Protein AF-A0A7J5YJ28-F1 (afdb_monomer_lite)

InterPro domains:
  IPR019142 Dymeclin [PTHR12895] (57-214)

Secondary structure (DSSP, 8-state):
-------GGGGGG-HHHHHHTSSS---TT-THHHHHHTSPP--TT-----SS-TTS---TT----HHHHHHHHHHHHHHHHHHHHHHHHH-HHHHHHHHHHHHHHTHHHHHHTT-HHHHHHHHHHHHHHHHHHHHHHHHS-HHHHHHHHH-----TT----S----HHHHHHHHHHHHHHHS---TTTHHHHHHHHHHHHHHHTHHHH----S---

Organism: Dissostichus mawsoni (NCBI:txid36200)

Radius of gyration: 18.05 Å; chains: 1; bounding box: 38×47×60 Å

Foldseek 3Di:
DDAPQDQLQCLLVDVLLCVLLDQAADDLPDCSLVVQLPHDDPDQPPPLPDPPDPPDDDDDDPDRPVVSVVSNLVSVQVSLVSSLVRCLRHVSLLSLLVNLVVLLVCVVVCVVVVPLSSLSSNLSSLLNNLSSLLNDLQPDDPVSVQVSNVHDHDDPPDPPPDDPDSSVVSSLVSLVCLLPPPDDDSSNVSSVVSSVVSVVSVVCSVVNDPPDPPDD

pLDDT: mean 77.19, std 21.12, range [27.61, 97.31]

Sequence (216 aa):
MGANTSQVSDLSDNPSLRTLVGTESISENDPFWNQLISFTFISPTSRYISPIFPNLTLPFVSLSNSGDSKLLEEAVIPLAKILIENNPRSGNFGALVRIFLGRTKELKVSTECQDQLFIWQAHNALFMIRCLLKVFIREMSEEELHLQFSYQERAPGSCAETGSEDLLEELLSNLIHLIVEVPLLDITYSILFEAVTTLLVFFSYQLFNKESSEMD

Structure (mmCIF, N/CA/C/O backbone):
data_AF-A0A7J5YJ28-F1
#
_entry.id   AF-A0A7J5YJ28-F1
#
loop_
_atom_site.group_PDB
_atom_site.id
_atom_site.type_symbol
_atom_site.label_atom_id
_atom_site.label_alt_id
_atom_site.label_comp_id
_atom_site.label_asym_id
_atom_site.label_entity_id
_atom_site.label_seq_id
_atom_site.pdbx_PDB_ins_code
_atom_site.Cartn_x
_atom_site.Cartn_y
_atom_site.Cartn_z
_atom_site.occupancy
_atom_site.B_iso_or_equiv
_atom_site.auth_seq_id
_atom_site.auth_comp_id
_atom_site.auth_asym_id
_atom_site.auth_atom_id
_atom_site.pdbx_PDB_model_num
ATOM 1 N N . MET A 1 1 ? -12.075 -8.573 -22.010 1.00 28.27 1 MET A N 1
ATOM 2 C CA . MET A 1 1 ? -12.882 -8.752 -20.785 1.00 28.27 1 MET A CA 1
ATOM 3 C C . MET A 1 1 ? -12.705 -7.476 -19.982 1.00 28.27 1 MET A C 1
ATOM 5 O O . MET A 1 1 ? -11.656 -7.297 -19.383 1.00 28.27 1 MET A O 1
ATOM 9 N N . GLY A 1 2 ? -13.614 -6.516 -20.171 1.00 27.61 2 GLY A N 1
ATOM 10 C CA . GLY A 1 2 ? -13.471 -5.143 -19.683 1.00 27.61 2 GLY A CA 1
ATOM 11 C C . GLY A 1 2 ? -13.761 -5.061 -18.191 1.00 27.61 2 GLY A C 1
ATOM 12 O O . GLY A 1 2 ? -14.827 -5.486 -17.756 1.00 27.61 2 GLY A O 1
ATOM 13 N N . ALA A 1 3 ? -12.794 -4.558 -17.428 1.00 33.91 3 ALA A N 1
ATOM 14 C CA . ALA A 1 3 ? -12.950 -4.279 -16.013 1.00 33.91 3 ALA A CA 1
ATOM 15 C C . ALA A 1 3 ? -14.009 -3.186 -15.820 1.00 33.91 3 ALA A C 1
ATOM 17 O O . ALA A 1 3 ? -13.971 -2.149 -16.482 1.00 33.91 3 ALA A O 1
ATOM 18 N N . ASN A 1 4 ? -14.958 -3.450 -14.924 1.00 38.62 4 ASN A N 1
ATOM 19 C CA . ASN A 1 4 ? -15.973 -2.505 -14.485 1.00 38.62 4 ASN A CA 1
ATOM 20 C C . ASN A 1 4 ? -15.282 -1.275 -13.879 1.00 38.62 4 ASN A C 1
ATOM 22 O O . ASN A 1 4 ? -14.776 -1.332 -12.758 1.00 38.62 4 ASN A O 1
ATOM 26 N N . THR A 1 5 ? -15.249 -0.168 -14.617 1.00 41.03 5 THR A N 1
ATOM 27 C CA . THR A 1 5 ? -14.888 1.151 -14.095 1.00 41.03 5 THR A CA 1
ATOM 28 C C . THR A 1 5 ? -15.944 1.541 -13.064 1.00 41.03 5 THR A C 1
ATOM 30 O O . THR A 1 5 ? -17.026 1.999 -13.42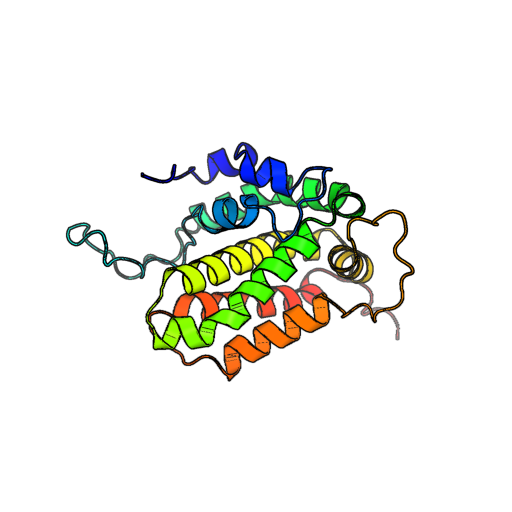0 1.00 41.03 5 THR A O 1
ATOM 33 N N . SER A 1 6 ? -15.664 1.301 -11.782 1.00 50.16 6 SER A N 1
ATOM 34 C CA . SER A 1 6 ? -16.519 1.803 -10.703 1.00 50.16 6 SER A CA 1
ATOM 35 C C . SER A 1 6 ? -16.333 3.317 -10.655 1.00 50.16 6 SER A C 1
ATOM 37 O O . SER A 1 6 ? -15.197 3.798 -10.621 1.00 50.16 6 SER A O 1
ATOM 39 N N . GLN A 1 7 ? -17.425 4.080 -10.713 1.00 57.72 7 GLN A N 1
ATOM 40 C CA . GLN A 1 7 ? -17.345 5.510 -10.436 1.00 57.72 7 GLN A CA 1
ATOM 41 C C . GLN A 1 7 ? -16.863 5.694 -8.994 1.00 57.72 7 GLN A C 1
ATOM 43 O O . GLN A 1 7 ? -17.080 4.833 -8.143 1.00 57.72 7 GLN A O 1
ATOM 48 N N . VAL A 1 8 ? -16.199 6.813 -8.706 1.00 62.47 8 VAL A N 1
ATOM 49 C CA . VAL A 1 8 ? -15.679 7.108 -7.359 1.00 62.47 8 VAL A CA 1
ATOM 50 C C . VAL A 1 8 ? -16.803 7.093 -6.302 1.00 62.47 8 VAL A C 1
ATOM 52 O O . VAL A 1 8 ? -16.558 6.790 -5.142 1.00 62.47 8 VAL A O 1
ATOM 55 N N . SER A 1 9 ? -18.052 7.333 -6.708 1.00 61.34 9 SER A N 1
ATOM 56 C CA . SER A 1 9 ? -19.245 7.208 -5.862 1.00 61.34 9 SER A CA 1
ATOM 57 C C . SER A 1 9 ? -19.544 5.786 -5.376 1.00 61.34 9 SER A C 1
ATOM 59 O O . SER A 1 9 ? -20.153 5.639 -4.324 1.00 61.34 9 SER A O 1
ATOM 61 N N . ASP A 1 10 ? -19.102 4.752 -6.098 1.00 67.62 10 ASP A N 1
ATOM 62 C CA . ASP A 1 10 ? -19.483 3.349 -5.855 1.00 67.62 10 ASP A CA 1
ATOM 63 C C . ASP A 1 10 ? -18.361 2.560 -5.147 1.00 67.62 10 ASP A C 1
ATOM 65 O O . ASP A 1 10 ? -18.425 1.342 -4.973 1.00 67.62 10 ASP A O 1
ATOM 69 N N . LEU A 1 11 ? -17.299 3.262 -4.738 1.00 72.00 11 LEU A N 1
ATOM 70 C CA . LEU A 1 11 ? -16.111 2.723 -4.070 1.00 72.00 11 LEU A CA 1
ATOM 71 C C . LEU A 1 11 ? -16.448 1.940 -2.798 1.00 72.00 11 LEU A C 1
ATOM 73 O O . LEU A 1 11 ? -15.893 0.866 -2.567 1.00 72.00 11 LEU A O 1
ATOM 77 N N . SER A 1 12 ? -17.365 2.466 -1.985 1.00 70.56 12 SER A N 1
ATOM 78 C CA . SER A 1 12 ? -17.779 1.843 -0.725 1.00 70.56 12 SER A CA 1
ATOM 79 C C . SER A 1 12 ? -18.485 0.503 -0.922 1.00 70.56 12 SER A C 1
ATOM 81 O O . SER A 1 12 ? -18.431 -0.341 -0.030 1.00 70.56 12 SER A O 1
ATOM 83 N N . ASP A 1 13 ? -19.105 0.293 -2.084 1.00 77.19 13 ASP A N 1
ATOM 84 C CA . ASP A 1 13 ? -19.870 -0.913 -2.407 1.00 77.19 13 ASP A CA 1
ATOM 85 C C . ASP A 1 13 ? -19.042 -1.941 -3.189 1.00 77.19 13 ASP A C 1
ATOM 87 O O . ASP A 1 13 ? -19.522 -3.034 -3.498 1.00 77.19 13 ASP A O 1
ATOM 91 N N . ASN A 1 14 ? -17.776 -1.627 -3.489 1.00 82.25 14 ASN A N 1
ATOM 92 C CA . ASN A 1 14 ? -16.892 -2.513 -4.230 1.00 82.25 14 ASN A CA 1
ATOM 93 C C . ASN A 1 14 ? -16.599 -3.800 -3.425 1.00 82.25 14 ASN A C 1
ATOM 95 O O . ASN A 1 14 ? -15.990 -3.722 -2.352 1.00 82.25 14 ASN A O 1
ATOM 99 N N . PRO A 1 15 ? -16.955 -4.995 -3.940 1.00 86.50 15 PRO A N 1
ATOM 100 C CA . PRO A 1 15 ? -16.783 -6.245 -3.203 1.00 86.50 15 PRO A CA 1
ATOM 101 C C . PRO A 1 15 ? -15.333 -6.520 -2.804 1.00 86.50 15 PRO A C 1
ATOM 103 O O . PRO A 1 15 ? -15.087 -6.943 -1.680 1.00 86.50 15 PRO A O 1
ATOM 106 N N . SER A 1 16 ? -14.371 -6.224 -3.681 1.00 87.88 16 SER A N 1
ATOM 107 C CA . SER A 1 16 ? -12.951 -6.464 -3.415 1.00 87.88 16 SER A CA 1
ATOM 108 C C . SER A 1 16 ? -12.436 -5.586 -2.275 1.00 87.88 16 SER A C 1
ATOM 110 O O . SER A 1 16 ? -11.687 -6.055 -1.422 1.00 87.88 16 SER A O 1
ATOM 112 N N . LEU A 1 17 ? -12.879 -4.328 -2.208 1.00 89.50 17 LEU A N 1
ATOM 113 C CA . LEU A 1 17 ? -12.545 -3.443 -1.092 1.00 89.50 17 LEU A CA 1
ATOM 114 C C . LEU A 1 17 ? -13.239 -3.867 0.198 1.00 89.50 17 LEU A C 1
ATOM 116 O O . LEU A 1 17 ? -12.622 -3.817 1.257 1.00 89.50 17 LEU A O 1
ATOM 120 N N . ARG A 1 18 ? -14.484 -4.347 0.123 1.00 91.38 18 ARG A N 1
ATOM 121 C CA . ARG A 1 18 ? -15.195 -4.901 1.286 1.00 91.38 18 ARG A CA 1
ATOM 122 C C . ARG A 1 18 ? -14.510 -6.149 1.835 1.00 91.38 18 ARG A C 1
ATOM 124 O O . ARG A 1 18 ? -14.445 -6.303 3.049 1.00 91.38 18 ARG A O 1
ATOM 131 N N . THR A 1 19 ? -13.958 -6.991 0.964 1.00 93.81 19 THR A N 1
ATOM 132 C CA . THR A 1 19 ? -13.110 -8.119 1.358 1.00 93.81 19 THR A CA 1
ATOM 133 C C . THR A 1 19 ? -11.820 -7.635 2.017 1.00 93.81 19 THR A C 1
ATOM 135 O O . THR A 1 19 ? -11.505 -8.099 3.108 1.00 93.81 19 THR A O 1
ATOM 138 N N . LEU A 1 20 ? -11.118 -6.660 1.421 1.00 94.44 20 LEU A N 1
ATOM 139 C CA . LEU A 1 20 ? -9.876 -6.107 1.978 1.00 94.44 20 LEU A CA 1
ATOM 140 C C . LEU A 1 20 ? -10.062 -5.585 3.411 1.00 94.44 20 LEU A C 1
ATOM 142 O O . LEU A 1 20 ? -9.254 -5.888 4.285 1.00 94.44 20 LEU A O 1
ATOM 146 N N . VAL A 1 21 ? -11.132 -4.825 3.659 1.00 95.75 21 VAL A N 1
ATOM 147 C CA . VAL A 1 21 ? -11.414 -4.221 4.975 1.00 95.75 21 VAL A CA 1
ATOM 148 C C . VAL A 1 21 ? -12.154 -5.163 5.933 1.00 95.75 21 VAL A C 1
ATOM 150 O O . VAL A 1 21 ? -12.535 -4.757 7.028 1.00 95.75 21 VAL A O 1
ATOM 153 N N . GLY A 1 22 ? -12.391 -6.412 5.529 1.00 94.94 22 GLY A N 1
ATOM 154 C CA . GLY A 1 22 ? -13.110 -7.414 6.310 1.00 94.94 22 GLY A CA 1
ATOM 155 C C . GLY A 1 22 ? -12.327 -7.966 7.508 1.00 94.94 22 GLY A C 1
ATOM 156 O O . GLY A 1 22 ? -11.154 -7.664 7.726 1.00 94.94 22 GLY A O 1
ATOM 157 N N . THR A 1 23 ? -13.000 -8.813 8.290 1.00 94.62 23 THR A N 1
ATOM 158 C CA . THR A 1 23 ? -12.444 -9.466 9.491 1.00 94.62 23 THR A CA 1
ATOM 159 C C . THR A 1 23 ? -11.647 -10.732 9.204 1.00 94.62 23 THR A C 1
ATOM 161 O O . THR A 1 23 ? -10.973 -11.235 10.101 1.00 94.62 23 THR A O 1
ATOM 164 N N . GLU A 1 24 ? -11.768 -11.271 7.993 1.00 94.25 24 GLU A N 1
ATOM 165 C CA . GLU A 1 24 ? -11.068 -12.479 7.567 1.00 94.25 24 GLU A CA 1
ATOM 166 C C . GLU A 1 24 ? -9.692 -12.107 7.012 1.00 94.25 24 GLU A C 1
ATOM 168 O O . GLU A 1 24 ? -9.563 -11.134 6.259 1.00 94.25 24 GLU A O 1
ATOM 173 N N . SER A 1 25 ? -8.674 -12.872 7.401 1.00 93.94 25 SER A N 1
ATOM 174 C CA . SER A 1 25 ? -7.322 -12.734 6.873 1.00 93.94 25 SER A CA 1
ATOM 175 C C . SER A 1 25 ? -7.265 -13.203 5.423 1.00 93.94 25 SER A C 1
ATOM 177 O O . SER A 1 25 ? -7.878 -14.199 5.034 1.00 93.94 25 SER A O 1
ATOM 179 N N . ILE A 1 26 ? -6.506 -12.477 4.609 1.00 94.88 26 ILE A N 1
ATOM 180 C CA . ILE A 1 26 ? -6.280 -12.814 3.207 1.00 94.88 26 ILE A CA 1
ATOM 181 C C . ILE A 1 26 ? -4.838 -13.284 3.065 1.00 94.88 26 ILE A C 1
ATOM 183 O O . ILE A 1 26 ? -3.896 -12.530 3.311 1.00 94.88 26 ILE A O 1
ATOM 187 N N . SER A 1 27 ? -4.657 -14.536 2.643 1.00 92.56 27 SER A N 1
ATOM 188 C CA . SER A 1 27 ? -3.323 -15.093 2.405 1.00 92.56 27 SER A CA 1
ATOM 189 C C . SER A 1 27 ? -2.591 -14.309 1.314 1.00 92.56 27 SER A C 1
ATOM 191 O O . SER A 1 27 ? -3.177 -13.956 0.296 1.00 92.56 27 SER A O 1
ATOM 193 N N . GLU A 1 28 ? -1.286 -14.096 1.469 1.00 89.38 28 GLU A N 1
ATOM 194 C CA . GLU A 1 28 ? -0.436 -13.450 0.452 1.00 89.38 28 GLU A CA 1
ATOM 195 C C . GLU A 1 28 ? -0.420 -14.218 -0.884 1.00 89.38 28 GLU A C 1
ATOM 197 O O . GLU A 1 28 ? -0.204 -13.637 -1.944 1.00 89.38 28 GLU A O 1
ATOM 202 N N . ASN A 1 29 ? -0.712 -15.522 -0.856 1.00 90.31 29 ASN A N 1
ATOM 203 C CA . ASN A 1 29 ? -0.799 -16.357 -2.057 1.00 90.31 29 ASN A CA 1
ATOM 204 C C . ASN A 1 29 ? -2.198 -16.364 -2.697 1.00 90.31 29 ASN A C 1
ATOM 206 O O . ASN A 1 29 ? -2.407 -17.046 -3.703 1.00 90.31 29 ASN A O 1
ATOM 210 N N . ASP A 1 30 ? -3.170 -15.656 -2.115 1.00 93.31 30 ASP A N 1
ATOM 211 C CA . ASP A 1 30 ? -4.541 -15.657 -2.609 1.00 93.31 30 ASP A CA 1
ATOM 212 C C . ASP A 1 30 ? -4.646 -14.926 -3.969 1.00 93.31 30 ASP A C 1
ATOM 214 O O . ASP A 1 30 ? -4.157 -13.797 -4.113 1.00 93.31 30 ASP A O 1
ATOM 218 N N . PRO A 1 31 ? -5.306 -15.518 -4.988 1.00 90.88 31 PRO A N 1
ATOM 219 C CA . PRO A 1 31 ? -5.564 -14.859 -6.271 1.00 90.88 31 PRO A CA 1
ATOM 220 C C . PRO A 1 31 ? -6.301 -13.517 -6.160 1.00 90.88 31 PRO A C 1
ATOM 222 O O . PRO A 1 31 ? -6.222 -12.710 -7.092 1.00 90.88 31 PRO A O 1
ATOM 225 N N . PHE A 1 32 ? -6.995 -13.275 -5.043 1.00 92.81 32 PHE A N 1
ATOM 226 C CA . PHE A 1 32 ? -7.616 -12.008 -4.680 1.00 92.81 32 PHE A CA 1
ATOM 227 C C . PHE A 1 32 ? -6.697 -10.818 -4.940 1.00 92.81 32 PHE A C 1
ATOM 229 O O . PHE A 1 32 ? -7.137 -9.844 -5.545 1.00 92.81 32 PHE A O 1
ATOM 236 N N . TRP A 1 33 ? -5.420 -10.894 -4.552 1.00 92.44 33 TRP A N 1
ATOM 237 C CA . TRP A 1 33 ? -4.502 -9.761 -4.675 1.00 92.44 33 TRP A CA 1
ATOM 238 C C . TRP A 1 33 ? -4.309 -9.335 -6.117 1.00 92.44 33 TRP A C 1
ATOM 240 O O . TRP A 1 33 ? -4.399 -8.150 -6.419 1.00 92.44 33 TRP A O 1
ATOM 250 N N . ASN A 1 34 ? -4.123 -10.301 -7.017 1.00 88.06 34 ASN A N 1
ATOM 251 C CA . ASN A 1 34 ? -3.988 -10.028 -8.444 1.00 88.06 34 ASN A CA 1
ATOM 252 C C . ASN A 1 34 ? -5.255 -9.396 -9.007 1.00 88.06 34 ASN A C 1
ATOM 254 O O . ASN A 1 34 ? -5.163 -8.494 -9.827 1.00 88.06 34 ASN A O 1
ATOM 258 N N . GLN A 1 35 ? -6.430 -9.837 -8.557 1.00 85.19 35 GLN A N 1
ATOM 259 C CA . GLN A 1 35 ? -7.687 -9.225 -8.970 1.00 85.19 35 GLN A CA 1
ATOM 260 C C . GLN A 1 35 ? -7.786 -7.792 -8.440 1.00 85.19 35 GLN A C 1
ATOM 262 O O . GLN A 1 35 ? -8.005 -6.881 -9.230 1.00 85.19 35 GLN A O 1
ATOM 267 N N . LEU A 1 36 ? -7.559 -7.585 -7.140 1.00 86.31 36 LEU A N 1
ATOM 268 C CA . LEU A 1 36 ? -7.638 -6.292 -6.464 1.00 86.31 36 LEU A CA 1
ATOM 269 C C . LEU A 1 36 ? -6.712 -5.253 -7.106 1.00 86.31 36 LEU A C 1
ATOM 271 O O . LEU A 1 36 ? -7.175 -4.190 -7.504 1.00 86.31 36 LEU A O 1
ATOM 275 N N . ILE A 1 37 ? -5.424 -5.570 -7.251 1.00 84.69 37 ILE A N 1
ATOM 276 C CA . ILE A 1 37 ? -4.427 -4.631 -7.789 1.00 84.69 37 ILE A CA 1
ATOM 277 C C . ILE A 1 37 ? -4.506 -4.502 -9.316 1.00 84.69 37 ILE A C 1
ATOM 279 O O . ILE A 1 37 ? -3.898 -3.597 -9.885 1.00 84.69 37 ILE A O 1
ATOM 283 N N . SER A 1 38 ? -5.262 -5.376 -9.989 1.00 76.50 38 SER A N 1
ATOM 284 C CA . SER A 1 38 ? -5.640 -5.223 -11.397 1.00 76.50 38 SER A CA 1
ATOM 285 C C . SER A 1 38 ? -6.997 -4.539 -11.606 1.00 76.50 38 SER A C 1
ATOM 287 O O . SER A 1 38 ? -7.384 -4.316 -12.752 1.00 76.50 38 SER A O 1
ATOM 289 N N . PHE A 1 39 ? -7.725 -4.164 -10.551 1.00 62.16 39 PHE A N 1
ATOM 290 C CA . PHE A 1 39 ? -8.847 -3.233 -10.669 1.00 62.16 39 PHE A CA 1
ATOM 291 C C . PHE A 1 39 ? -8.322 -1.793 -10.627 1.00 62.16 39 PHE A C 1
ATOM 293 O O . PHE A 1 39 ? -7.622 -1.400 -9.699 1.00 62.16 39 PHE A O 1
ATOM 300 N N . THR A 1 40 ? -8.660 -0.981 -11.631 1.00 54.03 40 THR A N 1
ATOM 301 C CA . THR A 1 40 ? -8.209 0.417 -11.702 1.00 54.03 40 THR A CA 1
ATOM 302 C C . THR A 1 40 ? -9.242 1.370 -11.106 1.00 54.03 40 THR A C 1
ATOM 304 O O . THR A 1 40 ? -10.315 1.569 -11.678 1.00 54.03 40 THR A O 1
ATOM 307 N N . PHE A 1 41 ? -8.862 2.055 -10.025 1.00 49.09 41 PHE A N 1
ATOM 308 C CA . PHE A 1 41 ? -9.277 3.441 -9.801 1.00 49.09 41 PHE A CA 1
ATOM 309 C C . PHE A 1 41 ? -8.506 4.308 -10.787 1.00 49.09 41 PHE A C 1
ATOM 311 O O . PHE A 1 41 ? -7.295 4.142 -10.935 1.00 49.09 41 PHE A O 1
ATOM 318 N N . ILE A 1 42 ? -9.175 5.221 -11.485 1.00 44.53 42 ILE A N 1
ATOM 319 C CA . ILE A 1 42 ? -8.469 6.198 -12.315 1.00 44.53 42 ILE A CA 1
ATOM 320 C C . ILE A 1 42 ? -7.673 7.089 -11.354 1.00 44.53 42 ILE A C 1
ATOM 322 O O . ILE A 1 42 ? -8.223 8.014 -10.761 1.00 44.53 42 ILE A O 1
ATOM 326 N N . SER A 1 43 ? -6.387 6.782 -11.156 1.00 42.53 43 SER A N 1
ATOM 327 C CA . SER A 1 43 ? -5.479 7.670 -10.432 1.00 42.53 43 SER A CA 1
ATOM 328 C C . SER A 1 43 ? -5.448 9.008 -11.183 1.00 42.53 43 SER A C 1
ATOM 330 O O . SER A 1 43 ? -5.180 8.998 -12.391 1.00 42.53 43 SER A O 1
ATOM 332 N N . PRO A 1 44 ? -5.716 10.157 -10.527 1.00 39.34 44 PRO A N 1
ATOM 333 C CA . PRO A 1 44 ? -5.807 11.460 -11.195 1.00 39.34 44 PRO A CA 1
ATOM 334 C C . PRO A 1 44 ? -4.549 11.848 -11.991 1.00 39.34 44 PRO A C 1
ATOM 336 O O . PRO A 1 44 ? -4.616 12.688 -12.888 1.00 39.34 44 PRO A O 1
ATOM 339 N N . THR A 1 45 ? -3.406 11.235 -11.677 1.00 40.97 45 THR A N 1
ATOM 340 C CA . THR A 1 45 ? -2.104 11.453 -12.318 1.00 40.97 45 THR A CA 1
ATOM 341 C C . THR A 1 45 ? -1.789 10.470 -13.448 1.00 40.97 45 THR A C 1
ATOM 343 O O . THR A 1 45 ? -0.916 10.752 -14.269 1.00 40.97 45 THR A O 1
ATOM 346 N N . SER A 1 46 ? -2.489 9.336 -13.548 1.00 43.72 46 SER A N 1
ATOM 347 C CA . SER A 1 46 ? -2.183 8.289 -14.530 1.00 43.72 46 SER A CA 1
ATOM 348 C C . SER A 1 46 ? -3.010 8.462 -15.804 1.00 43.72 46 SER A C 1
ATOM 350 O O . SER A 1 46 ? -3.967 7.739 -16.069 1.00 43.72 46 SER A O 1
ATOM 352 N N . ARG A 1 47 ? -2.652 9.466 -16.613 1.00 43.91 47 ARG A N 1
ATOM 353 C CA . ARG A 1 47 ? -3.178 9.627 -17.983 1.00 43.91 47 ARG A CA 1
ATOM 354 C C . ARG A 1 47 ? -2.182 9.282 -19.090 1.00 43.91 47 ARG A C 1
ATOM 356 O O . ARG A 1 47 ? -2.471 9.541 -20.252 1.00 43.91 47 ARG A O 1
ATOM 363 N N . TYR A 1 48 ? -1.048 8.668 -18.750 1.00 42.94 48 TYR A N 1
ATOM 364 C CA . TYR A 1 48 ? -0.034 8.284 -19.739 1.00 42.94 48 TYR A CA 1
ATOM 365 C C . TYR A 1 48 ? -0.087 6.821 -20.197 1.00 42.94 48 TYR A C 1
ATOM 367 O O . TYR A 1 48 ? 0.612 6.467 -21.141 1.00 42.94 48 TYR A O 1
ATOM 375 N N . ILE A 1 49 ? -0.972 5.980 -19.648 1.00 45.56 49 ILE A N 1
ATOM 376 C CA . ILE A 1 49 ? -1.173 4.621 -20.175 1.00 45.56 49 ILE A CA 1
ATOM 377 C C . ILE A 1 49 ? -2.263 4.639 -21.255 1.00 45.56 49 ILE A C 1
ATOM 379 O O . ILE A 1 49 ? -3.395 4.210 -21.045 1.00 45.56 49 ILE A O 1
ATOM 383 N N . SER A 1 50 ? -1.917 5.141 -22.439 1.00 35.47 50 SER A N 1
ATOM 384 C CA . SER A 1 50 ? -2.567 4.692 -23.672 1.00 35.47 50 SER A CA 1
ATOM 385 C C . SER A 1 50 ? -1.504 4.238 -24.663 1.00 35.47 50 SER A C 1
ATOM 387 O O . SER A 1 50 ? -0.831 5.066 -25.273 1.00 35.47 50 SER A O 1
ATOM 389 N N . PRO A 1 51 ? -1.409 2.918 -24.878 1.00 42.62 51 PRO A N 1
ATOM 390 C CA . PRO A 1 51 ? -1.215 2.416 -26.229 1.00 42.62 51 PRO A CA 1
ATOM 391 C C . PRO A 1 51 ? -2.384 1.528 -26.695 1.00 42.62 51 PRO A C 1
ATOM 393 O O . PRO A 1 51 ? -2.297 0.930 -27.762 1.00 42.62 51 PRO A O 1
ATOM 396 N N . ILE A 1 52 ? -3.493 1.440 -25.941 1.00 47.09 52 ILE A N 1
ATOM 397 C CA . ILE A 1 52 ? -4.638 0.572 -26.293 1.00 47.09 52 ILE A CA 1
ATOM 398 C C . ILE A 1 52 ? -5.767 1.332 -27.029 1.00 47.09 52 ILE A C 1
ATOM 400 O O . ILE A 1 52 ? -6.568 0.702 -27.715 1.00 47.09 52 ILE A O 1
ATOM 404 N N . PHE A 1 53 ? -5.818 2.674 -26.996 1.00 44.16 53 PHE A N 1
ATOM 405 C CA . PHE A 1 53 ? -6.884 3.441 -27.671 1.00 44.16 53 PHE A CA 1
ATOM 406 C C . PHE A 1 53 ? -6.345 4.665 -28.445 1.00 44.16 53 PHE A C 1
ATOM 408 O O . PHE A 1 53 ? -6.176 5.733 -27.858 1.00 44.16 53 PHE A O 1
ATOM 415 N N . PRO A 1 54 ? -6.108 4.552 -29.769 1.00 41.09 54 PRO A N 1
ATOM 416 C CA . PRO A 1 54 ? -5.489 5.611 -30.578 1.00 41.09 54 PRO A CA 1
ATOM 417 C C . PRO A 1 54 ? -6.422 6.764 -31.003 1.00 41.09 54 PRO A C 1
ATOM 419 O O . PRO A 1 54 ? -5.955 7.697 -31.645 1.00 41.09 54 PRO A O 1
ATOM 422 N N . ASN A 1 55 ? -7.719 6.739 -30.662 1.00 31.52 55 ASN A N 1
ATOM 423 C CA . ASN A 1 55 ? -8.706 7.713 -31.170 1.00 31.52 55 ASN A CA 1
ATOM 424 C C . ASN A 1 55 ? -9.462 8.512 -30.095 1.00 31.52 55 ASN A C 1
ATOM 426 O O . ASN A 1 55 ? -10.504 9.093 -30.392 1.00 31.52 55 ASN A O 1
ATOM 430 N N . LEU A 1 56 ? -8.961 8.580 -28.859 1.00 36.28 56 LEU A N 1
ATOM 431 C CA . LEU A 1 56 ? -9.529 9.489 -27.863 1.00 36.28 56 LEU A CA 1
ATOM 432 C C . LEU A 1 56 ? -8.620 10.711 -27.710 1.00 36.28 56 LEU A C 1
ATOM 434 O O . LEU A 1 56 ? -7.530 10.628 -27.152 1.00 36.28 56 LEU A O 1
ATOM 438 N N . THR A 1 57 ? -9.069 11.837 -28.261 1.00 30.64 57 THR A N 1
ATOM 439 C CA . THR A 1 57 ? -8.409 13.143 -28.202 1.00 30.64 57 THR A CA 1
ATOM 440 C C . THR A 1 57 ? -7.955 13.468 -26.779 1.00 30.64 57 THR A C 1
ATOM 442 O O . THR A 1 57 ? -8.765 13.548 -25.856 1.00 30.64 57 THR A O 1
ATOM 445 N N . LEU A 1 58 ? -6.650 13.670 -26.612 1.00 35.59 58 LEU A N 1
ATOM 446 C CA . LEU A 1 58 ? -6.021 14.059 -25.355 1.00 35.59 58 LEU A CA 1
ATOM 447 C C . LEU A 1 58 ? -6.273 15.546 -25.061 1.00 35.59 58 LEU A C 1
ATOM 449 O O . LEU A 1 58 ? -5.883 16.390 -25.869 1.00 35.59 58 LEU A O 1
ATOM 453 N N . PRO A 1 59 ? -6.761 15.917 -23.866 1.00 32.41 59 PRO A N 1
ATOM 454 C CA . PRO A 1 59 ? -6.332 17.136 -23.219 1.00 32.41 59 PRO A CA 1
ATOM 455 C C . PRO A 1 59 ? -5.115 16.781 -22.362 1.00 32.41 59 PRO A C 1
ATOM 457 O O . PRO A 1 59 ? -5.241 16.189 -21.284 1.00 32.41 59 PRO A O 1
ATOM 460 N N . PHE A 1 60 ? -3.937 17.125 -22.881 1.00 34.97 60 PHE A N 1
ATOM 461 C CA . PHE A 1 60 ? -2.711 17.319 -22.111 1.00 34.97 60 PHE A CA 1
ATOM 462 C C . PHE A 1 60 ? -3.043 18.058 -20.805 1.00 34.97 60 PHE A C 1
ATOM 464 O O . PHE A 1 60 ? -3.668 19.113 -20.850 1.00 34.97 60 PHE A O 1
ATOM 471 N N . VAL A 1 61 ? -2.678 17.463 -19.663 1.00 38.06 61 VAL A N 1
ATOM 472 C CA . VAL A 1 61 ? -2.745 18.062 -18.318 1.00 38.06 61 VAL A CA 1
ATOM 473 C C . VAL A 1 61 ? -4.046 18.843 -18.060 1.00 38.06 61 VAL A C 1
ATOM 475 O O . VAL A 1 61 ? -4.063 20.063 -17.949 1.00 38.06 61 VAL A O 1
ATOM 478 N N . SER A 1 62 ? -5.155 18.131 -17.851 1.00 34.12 62 SER A N 1
ATOM 479 C CA . SER A 1 62 ? -6.015 18.594 -16.753 1.00 34.12 62 SER A CA 1
ATOM 480 C C . SER A 1 62 ? -5.275 18.154 -15.506 1.00 34.12 62 SER A C 1
ATOM 482 O O . SER A 1 62 ? -5.233 16.955 -15.211 1.00 34.12 62 SER A O 1
ATOM 484 N N . LEU A 1 63 ? -4.671 19.128 -14.823 1.00 34.00 63 LEU A N 1
ATOM 485 C CA . LEU A 1 63 ? -4.687 19.179 -13.366 1.00 34.00 63 LEU A CA 1
ATOM 486 C C . LEU A 1 63 ? -5.879 18.362 -12.876 1.00 34.00 63 LEU A C 1
ATOM 488 O O . LEU A 1 63 ? -6.987 18.555 -13.395 1.00 34.00 63 LEU A O 1
ATOM 492 N N . SER A 1 64 ? -5.597 17.409 -11.987 1.00 43.19 64 SER A N 1
ATOM 493 C CA . SER A 1 64 ? -6.555 16.819 -11.059 1.00 43.19 64 SER A CA 1
ATOM 494 C C . SER A 1 64 ? -7.879 17.561 -11.125 1.00 43.19 64 SER A C 1
ATOM 496 O O . SER A 1 64 ? -7.958 18.724 -10.726 1.00 43.19 64 SER A O 1
ATOM 498 N N . ASN A 1 65 ? -8.911 16.932 -11.687 1.00 44.03 65 ASN A N 1
ATOM 499 C CA . ASN A 1 65 ? -10.247 17.430 -11.439 1.00 44.03 65 ASN A CA 1
ATOM 500 C C . ASN A 1 65 ? -10.371 17.365 -9.913 1.00 44.03 65 ASN A C 1
ATOM 502 O O . ASN A 1 65 ? -10.412 16.279 -9.337 1.00 44.03 65 ASN A O 1
ATOM 506 N N . SER A 1 66 ? -10.223 18.506 -9.238 1.00 51.72 66 SER A N 1
ATOM 507 C CA . SER A 1 66 ? -10.067 18.563 -7.782 1.00 51.72 66 SER A CA 1
ATOM 508 C C . SER A 1 66 ? -11.275 17.935 -7.088 1.00 51.72 66 SER A C 1
ATOM 510 O O . SER A 1 66 ? -11.146 17.419 -5.981 1.00 51.72 66 SER A O 1
ATOM 512 N N . GLY A 1 67 ? -12.412 17.890 -7.794 1.00 54.81 67 GLY A N 1
ATOM 513 C CA . GLY A 1 67 ? -13.585 17.092 -7.463 1.00 54.81 67 GLY A CA 1
ATOM 514 C C . GLY A 1 67 ? -13.299 15.595 -7.341 1.00 54.81 67 GLY A C 1
ATOM 515 O O . GLY A 1 67 ? -13.583 15.040 -6.292 1.00 54.81 67 GLY A O 1
ATOM 516 N N . ASP A 1 68 ? -12.683 14.942 -8.329 1.00 64.06 68 ASP A N 1
ATOM 517 C CA . ASP A 1 68 ? -12.459 13.484 -8.304 1.00 64.06 68 ASP A CA 1
ATOM 518 C C . ASP A 1 68 ? -11.460 13.071 -7.215 1.00 64.06 68 ASP A C 1
ATOM 520 O O . ASP A 1 68 ? -11.656 12.064 -6.537 1.00 64.06 68 ASP A O 1
ATOM 524 N N . SER A 1 69 ? -10.424 13.885 -6.982 1.00 70.00 69 SER A N 1
ATOM 525 C CA . SER A 1 69 ? -9.493 13.671 -5.863 1.00 70.00 69 SER A CA 1
ATOM 526 C C . SER A 1 69 ? -10.196 13.808 -4.512 1.00 70.00 69 SER A C 1
ATOM 528 O O . SER A 1 69 ? -9.925 13.035 -3.599 1.00 70.00 69 SER A O 1
ATOM 530 N N . LYS A 1 70 ? -11.100 14.784 -4.374 1.00 73.94 70 LYS A N 1
ATOM 531 C CA . LYS A 1 70 ? -11.849 15.005 -3.136 1.00 73.94 70 LYS A CA 1
ATOM 532 C C . LYS A 1 70 ? -12.883 13.903 -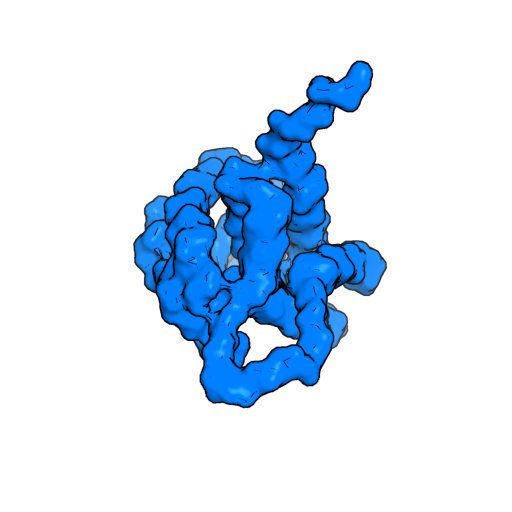2.895 1.00 73.94 70 LYS A C 1
ATOM 534 O O . LYS A 1 70 ? -12.979 13.404 -1.782 1.00 73.94 70 LYS A O 1
ATOM 539 N N . LEU A 1 71 ? -13.601 13.488 -3.937 1.00 77.75 71 LEU A N 1
ATOM 540 C CA . LEU A 1 71 ? -14.551 12.378 -3.878 1.00 77.75 71 LEU A CA 1
ATOM 541 C C . LEU A 1 71 ? -13.853 11.067 -3.509 1.00 77.75 71 LEU A C 1
ATOM 543 O O . LEU A 1 71 ? -14.383 10.297 -2.716 1.00 77.75 71 LEU A O 1
ATOM 547 N N . LEU A 1 72 ? -12.648 10.828 -4.037 1.00 80.56 72 LEU A N 1
ATOM 548 C CA . LEU A 1 72 ? -11.856 9.656 -3.676 1.00 80.56 72 LEU A CA 1
ATOM 549 C C . LEU A 1 72 ? -11.478 9.690 -2.195 1.00 80.56 72 LEU A C 1
ATOM 551 O O . LEU A 1 72 ? -11.619 8.685 -1.507 1.00 80.56 72 LEU A O 1
ATOM 555 N N . GLU A 1 73 ? -11.023 10.839 -1.695 1.00 79.88 73 GLU A N 1
ATOM 556 C CA . GLU A 1 73 ? -10.724 10.997 -0.271 1.00 79.88 73 GLU A CA 1
ATOM 557 C C . GLU A 1 73 ? -11.956 10.731 0.598 1.00 79.88 73 GLU A C 1
ATOM 559 O O . GLU A 1 73 ? -11.867 9.968 1.557 1.00 79.88 73 GLU A O 1
ATOM 564 N N . GLU A 1 74 ? -13.110 11.294 0.239 1.00 84.62 74 GLU A N 1
ATOM 565 C CA . GLU A 1 74 ? -14.374 11.084 0.955 1.00 84.62 74 GLU A CA 1
ATOM 566 C C . GLU A 1 74 ? -14.817 9.610 0.935 1.00 84.62 74 GLU A C 1
ATOM 568 O O . GLU A 1 74 ? -15.268 9.092 1.956 1.00 84.62 74 GLU A O 1
ATOM 573 N N . ALA A 1 75 ? -14.631 8.910 -0.187 1.00 85.12 75 ALA A N 1
ATOM 574 C CA . ALA A 1 75 ? -15.002 7.504 -0.340 1.00 85.12 75 ALA A CA 1
ATOM 575 C C . ALA A 1 75 ? -14.049 6.529 0.379 1.00 85.12 75 ALA A C 1
ATOM 577 O O . ALA A 1 75 ? -14.477 5.466 0.833 1.00 85.12 75 ALA A O 1
ATOM 578 N N . VAL A 1 76 ? -12.763 6.874 0.510 1.00 89.00 76 VAL A N 1
ATOM 579 C CA . VAL A 1 76 ? -11.762 6.029 1.187 1.00 89.00 76 VAL A CA 1
ATOM 580 C C . VAL A 1 76 ? -11.916 6.074 2.706 1.00 89.00 76 VAL A C 1
ATOM 582 O O . VAL A 1 76 ? -11.709 5.051 3.354 1.00 89.00 76 VAL A O 1
ATOM 585 N N . ILE A 1 77 ? -12.312 7.214 3.284 1.00 91.19 77 ILE A N 1
ATOM 586 C CA . ILE A 1 77 ? -12.459 7.384 4.742 1.00 91.19 77 ILE A CA 1
ATOM 587 C C . ILE A 1 77 ? -13.264 6.253 5.411 1.00 91.19 77 ILE A C 1
ATOM 589 O O . ILE A 1 77 ? -12.727 5.638 6.334 1.00 91.19 77 ILE A O 1
ATOM 593 N N . PRO A 1 78 ? -14.508 5.928 4.999 1.00 92.81 78 PRO A N 1
ATOM 594 C CA . PRO A 1 78 ? -15.282 4.880 5.666 1.00 92.81 78 PRO A CA 1
ATOM 595 C C . PRO A 1 78 ? -14.632 3.497 5.544 1.00 92.81 78 PRO A C 1
ATOM 597 O O . PRO A 1 78 ? -14.663 2.725 6.498 1.00 92.81 78 PRO A O 1
ATOM 600 N N . LEU A 1 79 ? -14.008 3.185 4.405 1.00 93.62 79 LEU A N 1
ATOM 601 C CA . LEU A 1 79 ? -13.300 1.918 4.205 1.00 93.62 79 LEU A CA 1
ATOM 602 C C . LEU A 1 79 ? -12.066 1.822 5.104 1.00 93.62 79 LEU A C 1
ATOM 604 O O . LEU A 1 79 ? -11.864 0.808 5.766 1.00 93.62 79 LEU A O 1
ATOM 608 N N . ALA A 1 80 ? -11.273 2.891 5.164 1.00 95.06 80 ALA A N 1
ATOM 609 C CA . ALA A 1 80 ? -10.100 2.960 6.018 1.00 95.06 80 ALA A CA 1
ATOM 610 C C . ALA A 1 80 ? -10.481 2.805 7.494 1.00 95.06 80 ALA A C 1
ATOM 612 O O . ALA A 1 80 ? -9.853 2.009 8.176 1.00 95.06 80 ALA A O 1
ATOM 613 N N . LYS A 1 81 ? -11.542 3.468 7.977 1.00 95.56 81 LYS A N 1
ATOM 614 C CA . LYS A 1 81 ? -12.010 3.307 9.368 1.00 95.56 81 LYS A CA 1
ATOM 615 C C . LYS A 1 81 ? -12.399 1.867 9.697 1.00 95.56 81 LYS A C 1
ATOM 617 O O . LYS A 1 81 ? -11.969 1.346 10.718 1.00 95.56 81 LYS A O 1
ATOM 622 N N . ILE A 1 82 ? -13.124 1.196 8.799 1.00 96.50 82 ILE A N 1
ATOM 623 C CA . ILE A 1 82 ? -13.453 -0.228 8.965 1.00 96.50 82 ILE A CA 1
ATOM 624 C C . ILE A 1 82 ? -12.175 -1.081 9.006 1.00 96.50 82 ILE A C 1
ATOM 626 O O . ILE A 1 82 ? -12.063 -1.993 9.823 1.00 96.50 82 ILE A O 1
ATOM 630 N N . LEU A 1 83 ? -11.195 -0.781 8.147 1.00 96.75 83 LEU A N 1
ATOM 631 C CA . LEU A 1 83 ? -9.919 -1.492 8.148 1.00 96.75 83 LEU A CA 1
ATOM 632 C C . LEU A 1 83 ? -9.152 -1.278 9.456 1.00 96.75 83 LEU A C 1
ATOM 634 O O . LEU A 1 83 ? -8.645 -2.254 9.986 1.00 96.75 83 LEU A O 1
ATOM 638 N N . ILE A 1 84 ? -9.098 -0.060 10.004 1.00 96.50 84 ILE A N 1
ATOM 639 C CA . ILE A 1 84 ? -8.429 0.228 11.288 1.00 96.50 84 ILE A CA 1
ATOM 640 C C . ILE A 1 84 ? -8.968 -0.682 12.398 1.00 96.50 84 ILE A C 1
ATOM 642 O O . ILE A 1 84 ? -8.185 -1.245 13.163 1.00 96.50 84 ILE A O 1
ATOM 646 N N . GLU A 1 85 ? -10.291 -0.849 12.462 1.00 96.75 85 GLU A N 1
ATOM 647 C CA . GLU A 1 85 ? -10.964 -1.678 13.468 1.00 96.75 85 GLU A CA 1
ATOM 648 C C . GLU A 1 85 ? -10.729 -3.182 13.252 1.00 96.75 85 GLU A C 1
ATOM 650 O O . GLU A 1 85 ? -10.558 -3.933 14.215 1.00 96.75 85 GLU A O 1
ATOM 655 N N . ASN A 1 86 ? -10.703 -3.637 11.996 1.00 96.75 86 ASN A N 1
ATOM 656 C CA . ASN A 1 86 ? -10.635 -5.062 11.659 1.00 96.75 86 ASN A CA 1
ATOM 657 C C . ASN A 1 86 ? -9.208 -5.602 11.484 1.00 96.75 86 ASN A C 1
ATOM 659 O O . ASN A 1 86 ? -8.976 -6.795 11.696 1.00 96.75 86 ASN A O 1
ATOM 663 N N . ASN A 1 87 ? -8.246 -4.754 11.119 1.00 96.06 87 ASN A N 1
ATOM 664 C CA . ASN A 1 87 ? -6.870 -5.148 10.822 1.00 96.06 87 ASN A CA 1
ATOM 665 C C . ASN A 1 87 ? -6.127 -5.806 12.003 1.00 96.06 87 ASN A C 1
ATOM 667 O O . ASN A 1 87 ? -5.368 -6.736 11.734 1.00 96.06 87 ASN A O 1
ATOM 671 N N . PRO A 1 88 ? -6.385 -5.474 13.291 1.00 94.50 88 PRO A N 1
ATOM 672 C CA . PRO A 1 88 ? -5.856 -6.245 14.420 1.00 94.50 88 PRO A CA 1
ATOM 673 C C . PRO A 1 88 ? -6.186 -7.742 14.378 1.00 94.50 88 PRO A C 1
ATOM 675 O O . PRO A 1 88 ? -5.458 -8.558 14.943 1.00 94.50 88 PRO A O 1
ATOM 678 N N . ARG A 1 89 ? -7.292 -8.107 13.718 1.00 92.56 89 ARG A N 1
ATOM 679 C CA . ARG A 1 89 ? -7.723 -9.492 13.530 1.00 92.56 89 ARG A CA 1
ATOM 680 C C . ARG A 1 89 ? -7.299 -10.060 12.176 1.00 92.56 89 ARG A C 1
ATOM 682 O O . ARG A 1 89 ? -6.863 -11.207 12.139 1.00 92.56 89 ARG A O 1
ATOM 689 N N . SER A 1 90 ? -7.461 -9.306 11.088 1.00 95.00 90 SER A N 1
ATOM 690 C CA . SER A 1 90 ? -7.238 -9.820 9.730 1.00 95.00 90 SER A CA 1
ATOM 691 C C . SER A 1 90 ? -5.794 -9.688 9.236 1.00 95.00 90 SER A C 1
ATOM 693 O O . SER A 1 90 ? -5.343 -10.526 8.462 1.00 95.00 90 SER A O 1
ATOM 695 N N . GLY A 1 91 ? -5.052 -8.663 9.667 1.00 94.88 91 GLY A N 1
ATOM 696 C CA . GLY A 1 91 ? -3.702 -8.365 9.169 1.00 94.88 91 GLY A CA 1
ATOM 697 C C . GLY A 1 91 ? -3.648 -7.971 7.685 1.00 94.88 91 GLY A C 1
ATOM 698 O O . GLY A 1 91 ? -2.577 -7.986 7.074 1.00 94.88 91 GLY A O 1
ATOM 699 N N . ASN A 1 92 ? -4.790 -7.630 7.078 1.00 96.06 92 ASN A N 1
ATOM 700 C CA . ASN A 1 92 ? -4.908 -7.397 5.637 1.00 96.06 92 ASN A CA 1
ATOM 701 C C . ASN A 1 92 ? -4.116 -6.177 5.148 1.00 96.06 92 ASN A C 1
ATOM 703 O O . ASN A 1 92 ? -3.675 -6.161 3.998 1.00 96.06 92 ASN A O 1
ATOM 707 N N . PHE A 1 93 ? -3.901 -5.165 5.994 1.00 97.31 93 PHE A N 1
ATOM 708 C CA . PHE A 1 93 ? -3.049 -4.031 5.638 1.00 97.31 93 PHE A CA 1
ATOM 709 C C . PHE A 1 93 ? -1.583 -4.458 5.496 1.00 97.31 93 PHE A C 1
ATOM 711 O O . PHE A 1 93 ? -0.952 -4.152 4.485 1.00 97.31 93 PHE A O 1
ATOM 718 N N . GLY A 1 94 ? -1.063 -5.231 6.455 1.00 95.75 94 GLY A N 1
ATOM 719 C CA . GLY A 1 94 ? 0.289 -5.787 6.378 1.00 95.75 94 GLY A CA 1
ATOM 720 C C . GLY A 1 94 ? 0.462 -6.701 5.161 1.00 95.75 94 GLY A C 1
ATOM 721 O O . GLY A 1 94 ? 1.448 -6.588 4.434 1.00 95.75 94 GLY A O 1
ATOM 722 N N . ALA A 1 95 ? -0.538 -7.537 4.865 1.00 95.75 95 ALA A N 1
ATOM 723 C CA . ALA A 1 95 ? -0.540 -8.362 3.658 1.00 95.75 95 ALA A CA 1
ATOM 724 C C . ALA A 1 95 ? -0.487 -7.512 2.372 1.00 95.75 95 ALA A C 1
ATOM 726 O O . ALA A 1 95 ? 0.338 -7.782 1.502 1.00 95.75 95 ALA A O 1
ATOM 727 N N . LEU A 1 96 ? -1.278 -6.435 2.266 1.00 96.75 96 LEU A N 1
ATOM 728 C CA . LEU A 1 96 ? -1.230 -5.509 1.124 1.00 96.75 96 LEU A CA 1
ATOM 729 C C . LEU A 1 96 ? 0.168 -4.887 0.940 1.00 96.75 96 LEU A C 1
ATOM 731 O O . LEU A 1 96 ? 0.655 -4.796 -0.190 1.00 96.75 96 LEU A O 1
ATOM 735 N N . VAL A 1 97 ? 0.827 -4.491 2.034 1.00 97.12 97 VAL A N 1
ATOM 736 C CA . VAL A 1 97 ? 2.198 -3.952 2.000 1.00 97.12 97 VAL A CA 1
ATOM 737 C C . VAL A 1 97 ? 3.187 -5.004 1.493 1.00 97.12 97 VAL A C 1
ATOM 739 O O . VAL A 1 97 ? 3.984 -4.708 0.603 1.00 97.12 97 VAL A O 1
ATOM 742 N N . ARG A 1 98 ? 3.101 -6.253 1.962 1.00 95.56 98 ARG A N 1
ATOM 743 C CA . ARG A 1 98 ? 3.965 -7.343 1.474 1.00 95.56 98 ARG A CA 1
ATOM 744 C C . ARG A 1 98 ? 3.728 -7.678 0.006 1.00 95.56 98 ARG A C 1
ATOM 746 O O . ARG A 1 98 ? 4.687 -7.939 -0.716 1.00 95.56 98 ARG A O 1
ATOM 753 N N . ILE A 1 99 ? 2.485 -7.607 -0.470 1.00 95.00 99 ILE A N 1
ATOM 754 C CA . ILE A 1 99 ? 2.168 -7.763 -1.897 1.00 95.00 99 ILE A CA 1
ATOM 755 C C . ILE A 1 99 ? 2.844 -6.671 -2.726 1.00 95.00 99 ILE A C 1
ATOM 757 O O . ILE A 1 99 ? 3.457 -6.977 -3.751 1.00 95.00 99 ILE A O 1
ATOM 761 N N . PHE A 1 100 ? 2.783 -5.412 -2.281 1.00 95.81 100 PHE A N 1
ATOM 762 C CA . PHE A 1 100 ? 3.516 -4.321 -2.923 1.00 95.81 100 PHE A CA 1
ATOM 763 C C . PHE A 1 100 ? 5.025 -4.609 -2.955 1.00 95.81 100 PHE A C 1
ATOM 765 O O . PHE A 1 100 ? 5.623 -4.606 -4.032 1.00 95.81 100 PHE A O 1
ATOM 772 N N . LEU A 1 101 ? 5.623 -4.938 -1.807 1.00 95.50 101 LEU A N 1
ATOM 773 C CA . LEU A 1 101 ? 7.050 -5.251 -1.701 1.00 95.50 101 LEU A CA 1
ATOM 774 C C . LEU A 1 101 ? 7.446 -6.409 -2.628 1.00 95.50 101 LEU A C 1
ATOM 776 O O . LEU A 1 101 ? 8.430 -6.305 -3.360 1.00 95.50 101 LEU A O 1
ATOM 780 N N . GLY A 1 102 ? 6.640 -7.470 -2.687 1.00 92.94 102 GLY A N 1
ATOM 781 C CA . GLY A 1 102 ? 6.818 -8.588 -3.612 1.00 92.94 102 GLY A CA 1
ATOM 782 C C . GLY A 1 102 ? 6.860 -8.144 -5.075 1.00 92.94 102 GLY A C 1
ATOM 783 O O . GLY A 1 102 ? 7.768 -8.535 -5.807 1.00 92.94 102 GLY A O 1
ATOM 784 N N . ARG A 1 103 ? 5.949 -7.256 -5.491 1.00 89.94 103 ARG A N 1
ATOM 785 C CA . ARG A 1 103 ? 5.907 -6.723 -6.864 1.00 89.94 103 ARG A CA 1
ATOM 786 C C . ARG A 1 103 ? 7.110 -5.849 -7.208 1.00 89.94 103 ARG A C 1
ATOM 788 O O . ARG A 1 103 ? 7.562 -5.859 -8.350 1.00 89.94 103 ARG A O 1
ATOM 795 N N . THR A 1 104 ? 7.678 -5.132 -6.238 1.00 91.31 104 THR A N 1
ATOM 796 C CA . THR A 1 104 ? 8.881 -4.319 -6.492 1.00 91.31 104 THR A CA 1
ATOM 797 C C . THR A 1 104 ? 10.130 -5.157 -6.778 1.00 91.31 104 THR A C 1
ATOM 799 O O . THR A 1 104 ? 10.989 -4.715 -7.540 1.00 91.31 104 THR A O 1
ATOM 802 N N . LYS A 1 105 ? 10.209 -6.399 -6.271 1.00 88.88 105 LYS A N 1
ATOM 803 C CA . LYS A 1 105 ? 11.324 -7.326 -6.559 1.00 88.88 105 LYS A CA 1
ATOM 804 C C . LYS A 1 105 ? 11.411 -7.689 -8.048 1.00 88.88 105 LYS A C 1
ATOM 806 O O . LYS A 1 105 ? 12.494 -7.962 -8.557 1.00 88.88 105 LYS A O 1
ATOM 811 N N . GLU A 1 106 ? 10.288 -7.639 -8.761 1.00 84.25 106 GLU A N 1
ATOM 812 C CA . GLU A 1 106 ? 10.182 -7.951 -10.193 1.00 84.25 106 GLU A CA 1
ATOM 813 C C . GLU A 1 106 ? 10.353 -6.704 -11.085 1.00 84.25 106 GLU A C 1
ATOM 815 O O . GLU A 1 106 ? 10.405 -6.812 -12.313 1.00 84.25 106 GLU A O 1
ATOM 820 N N . LEU A 1 107 ? 10.469 -5.505 -10.498 1.00 82.94 107 LEU A N 1
ATOM 821 C CA . LEU A 1 107 ? 10.370 -4.235 -11.223 1.00 82.94 107 LEU A CA 1
ATOM 822 C C . LEU A 1 107 ? 11.540 -3.995 -12.184 1.00 82.94 107 LEU A C 1
ATOM 824 O O . LEU A 1 107 ? 11.347 -3.486 -13.291 1.00 82.94 107 LEU A O 1
ATOM 828 N N . LYS A 1 108 ? 12.752 -4.400 -11.789 1.00 81.06 108 LYS A N 1
ATOM 829 C CA . LYS A 1 108 ? 13.947 -4.269 -12.633 1.00 81.06 108 LYS A CA 1
ATOM 830 C C . LYS A 1 108 ? 13.821 -5.110 -13.905 1.00 81.06 108 LYS A C 1
ATOM 832 O O . LYS A 1 108 ? 13.966 -4.583 -15.003 1.00 81.06 108 LYS A O 1
ATOM 837 N N . VAL A 1 109 ? 13.450 -6.383 -13.748 1.00 82.88 109 VAL A N 1
ATOM 838 C CA . VAL A 1 109 ? 13.208 -7.304 -14.870 1.00 82.88 109 VAL A CA 1
ATOM 839 C C . VAL A 1 109 ? 12.055 -6.797 -15.740 1.00 82.88 109 VAL A C 1
ATOM 841 O O . VAL A 1 109 ? 12.167 -6.769 -16.960 1.00 82.88 109 VAL A O 1
ATOM 844 N N . SER A 1 110 ? 10.977 -6.306 -15.124 1.00 81.44 110 SER A N 1
ATOM 845 C CA . SER A 1 110 ? 9.822 -5.751 -15.844 1.00 81.44 110 SER A CA 1
ATOM 846 C C . SER A 1 110 ? 10.191 -4.530 -16.693 1.00 81.44 110 SER A C 1
ATOM 848 O O . SER A 1 110 ? 9.702 -4.376 -17.809 1.00 81.44 110 SER A O 1
ATOM 850 N N . THR A 1 111 ? 11.105 -3.686 -16.206 1.00 79.19 111 THR A N 1
ATOM 851 C CA . THR A 1 111 ? 11.607 -2.518 -16.947 1.00 79.19 111 THR A CA 1
ATOM 852 C C . THR A 1 111 ? 12.433 -2.942 -18.162 1.00 79.19 111 THR A C 1
ATOM 854 O O . THR A 1 111 ? 12.242 -2.406 -19.253 1.00 79.19 111 THR A O 1
ATOM 857 N N . GLU A 1 112 ? 13.314 -3.932 -17.996 1.00 81.00 112 GLU A N 1
ATOM 858 C CA . GLU A 1 112 ? 14.150 -4.479 -19.075 1.00 81.00 112 GLU A CA 1
ATOM 859 C C . GLU A 1 112 ? 13.309 -5.180 -20.154 1.00 81.00 112 GLU A C 1
ATOM 861 O O . GLU A 1 112 ? 13.567 -5.021 -21.348 1.00 81.00 112 GLU A O 1
ATOM 866 N N . CYS A 1 113 ? 12.269 -5.913 -19.746 1.00 78.44 113 CYS A N 1
ATOM 867 C CA . CYS A 1 113 ? 11.362 -6.625 -20.647 1.00 78.44 113 CYS A CA 1
ATOM 868 C C . CYS A 1 113 ? 10.213 -5.763 -21.196 1.00 78.44 113 CYS A C 1
ATOM 870 O O . CYS A 1 113 ? 9.424 -6.262 -21.997 1.00 78.44 113 CYS A O 1
ATOM 872 N N . GLN A 1 114 ? 10.104 -4.496 -20.779 1.00 73.75 114 GLN A N 1
ATOM 873 C CA . GLN A 1 114 ? 8.957 -3.619 -21.059 1.00 73.75 114 GLN A CA 1
ATOM 874 C C . GLN A 1 114 ? 7.600 -4.228 -20.649 1.00 73.75 114 GLN A C 1
ATOM 876 O O . GLN A 1 114 ? 6.566 -3.935 -21.254 1.00 73.75 114 GLN A O 1
ATOM 881 N N . ASP A 1 115 ? 7.593 -5.057 -19.604 1.00 77.00 115 ASP A N 1
ATOM 882 C CA . ASP A 1 115 ? 6.372 -5.616 -19.034 1.00 77.00 115 ASP A CA 1
ATOM 883 C C . ASP A 1 115 ? 5.694 -4.577 -18.133 1.00 77.00 115 ASP A C 1
ATOM 885 O O . ASP A 1 115 ? 6.066 -4.345 -16.980 1.00 77.00 115 ASP A O 1
ATOM 889 N N . GLN A 1 116 ? 4.683 -3.914 -18.688 1.00 77.81 116 GLN A N 1
ATOM 890 C CA . GLN A 1 116 ? 3.942 -2.868 -17.992 1.00 77.81 116 GLN A CA 1
ATOM 891 C C . GLN A 1 116 ? 2.992 -3.419 -16.924 1.00 77.81 116 GLN A C 1
ATOM 893 O O . GLN A 1 116 ? 2.574 -2.654 -16.056 1.00 77.81 116 GLN A O 1
ATOM 898 N N . LEU A 1 117 ? 2.642 -4.712 -16.961 1.00 81.94 117 LEU A N 1
ATOM 899 C CA . LEU A 1 117 ? 1.631 -5.271 -16.066 1.00 81.94 117 LEU A CA 1
ATOM 900 C C . LEU A 1 117 ? 2.108 -5.234 -14.613 1.00 81.94 117 LEU A C 1
ATOM 902 O O . LEU A 1 117 ? 1.398 -4.714 -13.755 1.00 81.94 117 LEU A O 1
ATOM 906 N N . PHE A 1 118 ? 3.319 -5.720 -14.340 1.00 82.06 118 PHE A N 1
ATOM 907 C CA . PHE A 1 118 ? 3.872 -5.745 -12.983 1.00 82.06 118 PHE A CA 1
ATOM 908 C C . PHE A 1 118 ? 4.168 -4.346 -12.445 1.00 82.06 118 PHE A C 1
ATOM 910 O O . PHE A 1 118 ? 3.859 -4.060 -11.289 1.00 82.06 118 PHE A O 1
ATOM 917 N N . ILE A 1 119 ? 4.689 -3.449 -13.292 1.00 85.19 119 ILE A N 1
ATOM 918 C CA . ILE A 1 119 ? 4.925 -2.042 -12.927 1.00 85.19 119 ILE A CA 1
ATOM 919 C C . ILE A 1 119 ? 3.606 -1.380 -12.514 1.00 85.19 119 ILE A C 1
ATOM 921 O O . ILE A 1 119 ? 3.525 -0.690 -11.497 1.00 85.19 119 ILE A O 1
ATOM 925 N N . TRP A 1 120 ? 2.551 -1.628 -13.286 1.00 84.81 120 TRP A N 1
ATOM 926 C CA . TRP A 1 120 ? 1.229 -1.088 -13.020 1.00 84.81 120 TRP A CA 1
ATOM 927 C C . TRP A 1 120 ? 0.579 -1.689 -11.766 1.00 84.81 120 TRP A C 1
ATOM 929 O O . TRP A 1 120 ? 0.009 -0.952 -10.962 1.00 84.81 120 TRP A O 1
ATOM 939 N N . GLN A 1 121 ? 0.708 -2.997 -11.543 1.00 86.12 121 GLN A N 1
ATOM 940 C CA . GLN A 1 121 ? 0.230 -3.645 -10.319 1.00 86.12 121 GLN A CA 1
ATOM 941 C C . GLN A 1 121 ? 0.958 -3.124 -9.070 1.00 86.12 121 GLN A C 1
ATOM 943 O O . GLN A 1 121 ? 0.311 -2.846 -8.061 1.00 86.12 121 GLN A O 1
ATOM 948 N N . ALA A 1 122 ? 2.281 -2.939 -9.145 1.00 91.75 122 ALA A N 1
ATOM 949 C CA . ALA A 1 122 ? 3.074 -2.348 -8.068 1.00 91.75 122 ALA A CA 1
ATOM 950 C C . ALA A 1 122 ? 2.624 -0.909 -7.765 1.00 91.75 122 ALA A C 1
ATOM 952 O O . ALA A 1 122 ? 2.393 -0.562 -6.607 1.00 91.75 122 ALA A O 1
ATOM 953 N N . HIS A 1 123 ? 2.417 -0.093 -8.804 1.00 90.31 123 HIS A N 1
ATOM 954 C CA . HIS A 1 123 ? 1.851 1.250 -8.663 1.00 90.31 123 HIS A CA 1
ATOM 955 C C . HIS A 1 123 ? 0.477 1.231 -7.975 1.00 90.31 123 HIS A C 1
ATOM 957 O O . HIS A 1 123 ? 0.246 2.012 -7.057 1.00 90.31 123 HIS A O 1
ATOM 963 N N . ASN A 1 124 ? -0.437 0.351 -8.393 1.00 88.44 124 ASN A N 1
ATOM 964 C CA . ASN A 1 124 ? -1.789 0.303 -7.834 1.00 88.44 124 ASN A CA 1
ATOM 965 C C . ASN A 1 124 ? -1.790 -0.117 -6.362 1.00 88.44 124 ASN A C 1
ATOM 967 O O . ASN A 1 124 ? -2.502 0.487 -5.560 1.00 88.44 124 ASN A O 1
ATOM 971 N N . ALA A 1 125 ? -0.972 -1.107 -5.998 1.00 93.19 125 ALA A N 1
ATOM 972 C CA . ALA A 1 125 ? -0.807 -1.509 -4.607 1.00 93.19 125 ALA A CA 1
ATOM 973 C C . ALA A 1 125 ? -0.297 -0.335 -3.754 1.00 93.19 125 ALA A C 1
ATOM 975 O O . ALA A 1 125 ? -0.882 -0.026 -2.716 1.00 93.19 125 ALA A O 1
ATOM 976 N N . LEU A 1 126 ? 0.722 0.386 -4.237 1.00 94.81 126 LEU A N 1
ATOM 977 C CA . LEU A 1 126 ? 1.265 1.551 -3.542 1.00 94.81 126 LEU A CA 1
ATOM 978 C C . LEU A 1 126 ? 0.251 2.693 -3.413 1.00 94.81 126 LEU A C 1
ATOM 980 O O . LEU A 1 126 ? 0.142 3.311 -2.356 1.00 94.81 126 LEU A O 1
ATOM 984 N N . PHE A 1 127 ? -0.538 2.932 -4.459 1.00 90.81 127 PHE A N 1
ATOM 985 C CA . PHE A 1 127 ? -1.606 3.923 -4.438 1.00 90.81 127 PHE A CA 1
ATOM 986 C C . PHE A 1 127 ? -2.651 3.622 -3.362 1.00 90.81 127 PHE A C 1
ATOM 988 O O . PHE A 1 127 ? -3.031 4.512 -2.598 1.00 90.81 127 PHE A O 1
ATOM 995 N N . MET A 1 128 ? -3.081 2.361 -3.254 1.00 92.06 128 MET A N 1
ATOM 996 C CA . MET A 1 128 ? -3.998 1.931 -2.197 1.00 92.06 128 MET A CA 1
ATOM 997 C C . MET A 1 128 ? -3.387 2.129 -0.808 1.00 92.06 128 MET A C 1
ATOM 999 O O . MET A 1 128 ? -4.053 2.672 0.074 1.00 92.06 128 MET A O 1
ATOM 1003 N N . ILE A 1 129 ? -2.114 1.756 -0.629 1.00 95.94 129 ILE A N 1
ATOM 1004 C CA . ILE A 1 129 ? -1.372 1.964 0.621 1.00 95.94 129 ILE A CA 1
ATOM 1005 C C . ILE A 1 129 ? -1.356 3.453 0.987 1.00 95.94 129 ILE A C 1
ATOM 1007 O O . ILE A 1 129 ? -1.747 3.805 2.098 1.00 95.94 129 ILE A O 1
ATOM 1011 N N . ARG A 1 130 ? -1.002 4.348 0.056 1.00 93.44 130 ARG A N 1
ATOM 1012 C CA . ARG A 1 130 ? -0.998 5.799 0.296 1.00 93.44 130 ARG A CA 1
ATOM 1013 C C . ARG A 1 130 ? -2.379 6.326 0.690 1.00 93.44 130 ARG A C 1
ATOM 1015 O O . ARG A 1 130 ? -2.480 7.129 1.618 1.00 93.44 130 ARG A O 1
ATOM 1022 N N . CYS A 1 131 ? -3.436 5.902 -0.004 1.00 91.12 131 CYS A N 1
ATOM 1023 C CA . CYS A 1 131 ? -4.810 6.310 0.296 1.00 91.12 131 CYS A CA 1
ATOM 1024 C C . CYS A 1 131 ? -5.225 5.926 1.723 1.00 91.12 131 CYS A C 1
ATOM 1026 O O . CYS A 1 131 ? -5.796 6.757 2.430 1.00 91.12 131 CYS A O 1
ATOM 1028 N N . LEU A 1 132 ? -4.905 4.703 2.154 1.00 94.62 132 LEU A N 1
ATOM 1029 C CA . LEU A 1 132 ? -5.173 4.230 3.512 1.00 94.62 132 LEU A CA 1
ATOM 1030 C C . LEU A 1 132 ? -4.332 4.986 4.544 1.00 94.62 132 LEU A C 1
ATOM 1032 O O . LEU A 1 132 ? -4.880 5.526 5.502 1.00 94.62 132 LEU A O 1
ATOM 1036 N N . LEU A 1 133 ? -3.024 5.117 4.301 1.00 94.06 133 LEU A N 1
ATOM 1037 C CA . LEU A 1 133 ? -2.104 5.835 5.183 1.00 94.06 133 LEU A CA 1
ATOM 1038 C C . LEU A 1 133 ? -2.532 7.278 5.419 1.00 94.06 133 LEU A C 1
ATOM 1040 O O . LEU A 1 133 ? -2.491 7.745 6.550 1.00 94.06 133 LEU A O 1
ATOM 1044 N N . LYS A 1 134 ? -3.008 7.975 4.381 1.00 91.00 134 LYS A N 1
ATOM 1045 C CA . LYS A 1 134 ? -3.505 9.352 4.507 1.00 91.00 134 LYS A CA 1
ATOM 1046 C C . LYS A 1 134 ? -4.649 9.476 5.522 1.00 91.00 134 LYS A C 1
ATOM 1048 O O . LYS A 1 134 ? -4.787 10.527 6.145 1.00 91.00 134 LYS A O 1
ATOM 1053 N N . VAL A 1 135 ? -5.475 8.439 5.669 1.00 92.38 135 VAL A N 1
ATOM 1054 C CA . VAL A 1 135 ? -6.518 8.387 6.701 1.00 92.38 135 VAL A CA 1
ATOM 1055 C C . VAL A 1 135 ? -5.922 7.959 8.039 1.00 92.38 135 VAL A C 1
ATOM 1057 O O . VAL A 1 135 ? -6.221 8.592 9.044 1.00 92.38 135 VAL A O 1
ATOM 1060 N N . PHE A 1 136 ? -5.042 6.953 8.059 1.00 94.12 136 PHE A N 1
ATOM 1061 C CA . PHE A 1 136 ? -4.443 6.452 9.299 1.00 94.12 136 PHE A CA 1
ATOM 1062 C C . PHE A 1 136 ? -3.713 7.562 10.058 1.00 94.12 136 PHE A C 1
ATOM 1064 O O . PHE A 1 136 ? -4.047 7.816 11.207 1.00 94.12 136 PHE A O 1
ATOM 1071 N N . ILE A 1 137 ? -2.832 8.320 9.395 1.00 90.88 137 ILE A N 1
ATOM 1072 C CA . ILE A 1 137 ? -2.064 9.407 10.033 1.00 90.88 137 ILE A CA 1
ATOM 1073 C C . ILE A 1 137 ? -2.930 10.526 10.641 1.00 90.88 137 ILE A C 1
ATOM 1075 O O . ILE A 1 137 ? -2.411 11.373 11.360 1.00 90.88 137 ILE A O 1
ATOM 1079 N N . ARG A 1 138 ? -4.224 10.586 10.296 1.00 88.81 138 ARG A N 1
ATOM 1080 C CA . ARG A 1 138 ? -5.187 11.567 10.819 1.00 88.81 138 ARG A CA 1
ATOM 1081 C C . ARG A 1 138 ? -6.031 11.026 11.970 1.00 88.81 138 ARG A C 1
ATOM 1083 O O . ARG A 1 138 ? -6.645 11.821 12.671 1.00 88.81 138 ARG A O 1
ATOM 1090 N N . GLU A 1 139 ? -6.140 9.708 12.097 1.00 90.12 139 GLU A N 1
ATOM 1091 C CA . GLU A 1 139 ? -7.116 9.048 12.972 1.00 90.12 139 GLU A CA 1
ATOM 1092 C C . GLU A 1 139 ? -6.459 8.273 14.124 1.00 90.12 139 GLU A C 1
ATOM 1094 O O . GLU A 1 139 ? -7.177 7.859 15.028 1.00 90.12 139 GLU A O 1
ATOM 1099 N N . MET A 1 140 ? -5.136 8.064 14.108 1.00 91.00 140 MET A N 1
ATOM 1100 C CA . MET A 1 140 ? -4.426 7.274 15.124 1.00 91.00 140 MET A CA 1
ATOM 1101 C C . MET A 1 140 ? -3.038 7.842 15.464 1.00 91.00 140 MET A C 1
ATOM 1103 O O . MET A 1 140 ? -2.487 8.625 14.683 1.00 91.00 140 MET A O 1
ATOM 1107 N N . SER A 1 141 ? -2.487 7.428 16.612 1.00 91.44 141 SER A N 1
ATOM 1108 C CA . SER A 1 141 ? -1.134 7.794 17.062 1.00 91.44 141 SER A CA 1
ATOM 1109 C C . SER A 1 141 ? -0.023 7.058 16.293 1.00 91.44 141 SER A C 1
ATOM 1111 O O . SER A 1 141 ? -0.286 6.227 15.421 1.00 91.44 141 SER A O 1
ATOM 1113 N N . GLU A 1 142 ? 1.245 7.349 16.605 1.00 88.19 142 GLU A N 1
ATOM 1114 C CA . GLU A 1 142 ? 2.392 6.808 15.864 1.00 88.19 142 GLU A CA 1
ATOM 1115 C C . GLU A 1 142 ? 2.589 5.344 16.247 1.00 88.19 142 GLU A C 1
ATOM 1117 O O . GLU A 1 142 ? 2.840 4.488 15.401 1.00 88.19 142 GLU A O 1
ATOM 1122 N N . GLU A 1 143 ? 2.373 5.052 17.527 1.00 89.81 143 GLU A N 1
ATOM 1123 C CA . GLU A 1 143 ? 2.380 3.714 18.094 1.00 89.81 143 GLU A CA 1
ATOM 1124 C C . GLU A 1 143 ? 1.248 2.869 17.504 1.00 89.81 143 GLU A C 1
ATOM 1126 O O . GLU A 1 143 ? 1.466 1.724 17.108 1.00 89.81 143 GLU A O 1
ATOM 1131 N N . GLU A 1 144 ? 0.040 3.432 17.395 1.00 93.00 144 GLU A N 1
ATOM 1132 C CA . GLU A 1 144 ? -1.099 2.751 16.776 1.00 93.00 144 GLU A CA 1
ATOM 1133 C C . GLU A 1 144 ? -0.865 2.505 15.283 1.00 93.00 144 GLU A C 1
ATOM 1135 O O . GLU A 1 144 ? -1.170 1.416 14.790 1.00 93.00 144 GLU A O 1
ATOM 1140 N N . LEU A 1 145 ? -0.275 3.475 14.575 1.00 93.38 145 LEU A N 1
ATOM 1141 C CA . LEU A 1 145 ? 0.110 3.335 13.174 1.00 93.38 145 LEU A CA 1
ATOM 1142 C C . LEU A 1 145 ? 1.132 2.216 12.994 1.00 93.38 145 LEU A C 1
ATOM 1144 O O . LEU A 1 145 ? 0.944 1.372 12.120 1.00 93.38 145 LEU A O 1
ATOM 1148 N N . HIS A 1 146 ? 2.177 2.173 13.822 1.00 91.81 146 HIS A N 1
ATOM 1149 C CA . HIS A 1 146 ? 3.184 1.110 13.784 1.00 91.81 146 HIS A CA 1
ATOM 1150 C C . HIS A 1 146 ? 2.550 -0.265 14.015 1.00 91.81 146 HIS A C 1
ATOM 1152 O O . HIS A 1 146 ? 2.796 -1.203 13.253 1.00 91.81 146 HIS A O 1
ATOM 1158 N N . LEU A 1 147 ? 1.617 -0.370 14.970 1.00 93.62 147 LEU A N 1
ATOM 1159 C CA . LEU A 1 147 ? 0.880 -1.609 15.214 1.00 93.62 147 LEU A CA 1
ATOM 1160 C C . LEU A 1 147 ? 0.115 -2.100 13.977 1.00 93.62 147 LEU A C 1
ATOM 1162 O O . LEU A 1 147 ? 0.079 -3.313 13.758 1.00 93.62 147 LEU A O 1
ATOM 1166 N N . GLN A 1 148 ? -0.426 -1.210 13.131 1.00 95.62 148 GLN A N 1
ATOM 1167 C CA . GLN A 1 148 ? -1.126 -1.610 11.898 1.00 95.62 148 GLN A CA 1
ATOM 1168 C C . GLN A 1 148 ? -0.240 -2.420 10.936 1.00 95.62 148 GLN A C 1
ATOM 1170 O O . GLN A 1 148 ? -0.755 -3.287 10.227 1.00 95.62 148 GLN A O 1
ATOM 1175 N N . PHE A 1 149 ? 1.076 -2.181 10.933 1.00 95.25 149 PHE A N 1
ATOM 1176 C CA . PHE A 1 149 ? 2.057 -2.943 10.148 1.00 95.25 149 PHE A CA 1
ATOM 1177 C C . PHE A 1 149 ? 2.443 -4.280 10.794 1.00 95.25 149 PHE A C 1
ATOM 1179 O O . PHE A 1 149 ? 2.913 -5.184 10.105 1.00 95.25 149 PHE A O 1
ATOM 1186 N N . SER A 1 150 ? 2.239 -4.416 12.105 1.00 92.75 150 SER A N 1
ATOM 1187 C CA . SER A 1 150 ? 2.636 -5.599 12.878 1.00 92.75 150 SER A CA 1
ATOM 1188 C C . SER A 1 150 ? 1.596 -6.727 12.863 1.00 92.75 150 SER A C 1
ATOM 1190 O O . SER A 1 150 ? 1.927 -7.888 13.119 1.00 92.75 150 SER A O 1
ATOM 1192 N N . TYR A 1 151 ? 0.327 -6.406 12.583 1.00 90.88 151 TYR A N 1
ATOM 1193 C CA . TYR A 1 151 ? -0.752 -7.388 12.637 1.00 90.88 151 TYR A CA 1
ATOM 1194 C C . TYR A 1 151 ? -0.635 -8.422 11.513 1.00 90.88 151 TYR A C 1
ATOM 1196 O O . TYR A 1 151 ? -0.557 -8.095 10.330 1.00 90.88 151 TYR A O 1
ATOM 1204 N N . GLN A 1 152 ? -0.673 -9.695 11.897 1.00 83.75 152 GLN A N 1
ATOM 1205 C CA . GLN A 1 152 ? -0.688 -10.839 10.993 1.00 83.75 152 GLN A CA 1
ATOM 1206 C C . GLN A 1 152 ? -1.603 -11.931 11.545 1.00 83.75 152 GLN A C 1
ATOM 1208 O O . GLN A 1 152 ? -1.794 -12.032 12.762 1.00 83.75 152 GLN A O 1
ATOM 1213 N N . GLU A 1 153 ? -2.111 -12.796 10.666 1.00 75.06 153 GLU A N 1
ATOM 1214 C CA . GLU A 1 153 ? -2.811 -14.002 11.098 1.00 75.06 153 GLU A CA 1
ATOM 1215 C C . GLU A 1 153 ? -1.870 -14.862 11.956 1.00 75.06 153 GLU A C 1
ATOM 1217 O O . GLU A 1 153 ? -0.817 -15.325 11.510 1.00 75.06 153 GLU A O 1
ATOM 1222 N N . ARG A 1 154 ? -2.233 -15.077 13.224 1.00 60.81 154 ARG A N 1
ATOM 1223 C CA . ARG A 1 154 ? -1.497 -16.000 14.091 1.00 60.81 154 ARG A CA 1
ATOM 1224 C C . ARG A 1 154 ? -1.826 -17.428 13.679 1.00 60.81 154 ARG A C 1
ATOM 1226 O O . ARG A 1 154 ? -2.849 -17.970 14.094 1.00 60.81 154 ARG A O 1
ATOM 1233 N N . ALA A 1 155 ? -0.932 -18.057 12.922 1.00 55.62 155 ALA A N 1
ATOM 1234 C CA . ALA A 1 155 ? -1.008 -19.491 12.680 1.00 55.62 155 ALA A CA 1
ATOM 1235 C C . ALA A 1 155 ? -0.931 -20.253 14.024 1.00 55.62 155 ALA A C 1
ATOM 1237 O O . ALA A 1 155 ? 0.017 -20.043 14.794 1.00 55.62 155 ALA A O 1
ATOM 1238 N N . PRO A 1 156 ? -1.888 -21.145 14.340 1.00 45.47 156 PRO A N 1
ATOM 1239 C CA . PRO A 1 156 ? -1.816 -21.963 15.542 1.00 45.47 156 PRO A CA 1
ATOM 1240 C C . PRO A 1 156 ? -0.628 -22.932 15.432 1.00 45.47 156 PRO A C 1
ATOM 1242 O O . PRO A 1 156 ? -0.668 -23.890 14.666 1.00 45.47 156 PRO A O 1
ATOM 1245 N N . GLY A 1 157 ? 0.442 -22.670 16.192 1.00 55.91 157 GLY A N 1
ATOM 1246 C CA . GLY A 1 157 ? 1.627 -23.539 16.279 1.00 55.91 157 GLY A CA 1
ATOM 1247 C C . GLY A 1 157 ? 2.944 -22.956 15.754 1.00 55.91 157 GLY A C 1
ATOM 1248 O O . GLY A 1 157 ? 3.956 -23.648 15.794 1.00 55.91 157 GLY A O 1
ATOM 1249 N N . SER A 1 158 ? 2.974 -21.701 15.297 1.00 48.06 158 SER A N 1
ATOM 1250 C CA . SER A 1 158 ? 4.231 -21.010 14.980 1.00 48.06 158 SER A CA 1
ATOM 1251 C C . SER A 1 158 ? 4.909 -20.539 16.275 1.00 48.06 158 SER A C 1
ATOM 1253 O O . SER A 1 158 ? 4.430 -19.621 16.942 1.00 48.06 158 SER A O 1
ATOM 1255 N N . CYS A 1 159 ? 6.018 -21.179 16.661 1.00 40.56 159 CYS A N 1
ATOM 1256 C CA . CYS A 1 159 ? 6.980 -20.564 17.575 1.00 40.56 159 CYS A CA 1
ATOM 1257 C C . CYS A 1 159 ? 7.521 -19.309 16.880 1.00 40.56 159 CYS A C 1
ATOM 1259 O O . CYS A 1 159 ? 8.124 -19.410 15.812 1.00 40.56 159 CYS A O 1
ATOM 1261 N N . ALA A 1 160 ? 7.255 -18.140 17.461 1.00 42.94 160 ALA A N 1
ATOM 1262 C CA . ALA A 1 160 ? 7.704 -16.847 16.964 1.00 42.94 160 ALA A CA 1
ATOM 1263 C C . ALA A 1 160 ? 9.225 -16.706 17.140 1.00 42.94 160 ALA A C 1
ATOM 1265 O O . ALA A 1 160 ? 9.696 -16.032 18.046 1.00 42.94 160 ALA A O 1
ATOM 1266 N N . GLU A 1 161 ? 9.993 -17.376 16.288 1.00 43.94 161 GLU A N 1
ATOM 1267 C CA . GLU A 1 161 ? 11.440 -17.209 16.180 1.00 43.94 161 GLU A CA 1
ATOM 1268 C C . GLU A 1 161 ? 11.843 -17.197 14.706 1.00 43.94 161 GLU A C 1
ATOM 1270 O O . GLU A 1 161 ? 12.405 -18.143 14.165 1.00 43.94 161 GLU A O 1
ATOM 1275 N N . THR A 1 162 ? 11.532 -16.106 14.022 1.00 36.59 162 THR A N 1
ATOM 1276 C CA . THR A 1 162 ? 12.319 -15.601 12.892 1.00 36.59 162 THR A CA 1
ATOM 1277 C C . THR A 1 162 ? 12.074 -14.099 12.904 1.00 36.59 162 THR A C 1
ATOM 1279 O O . THR A 1 162 ? 10.915 -13.698 12.958 1.00 36.59 162 THR A O 1
ATOM 1282 N N . GLY A 1 163 ? 13.140 -13.301 13.038 1.00 41.97 163 GLY A N 1
ATOM 1283 C CA . GLY A 1 163 ? 13.074 -11.880 13.399 1.00 41.97 163 GLY A CA 1
ATOM 1284 C C . GLY A 1 163 ? 11.947 -11.156 12.675 1.00 41.97 163 GLY A C 1
ATOM 1285 O O . GLY A 1 163 ? 11.869 -11.245 11.454 1.00 41.97 163 GLY A O 1
ATOM 1286 N N . SER A 1 164 ? 11.046 -10.514 13.426 1.00 51.91 164 SER A N 1
ATOM 1287 C CA . SER A 1 164 ? 9.985 -9.724 12.812 1.00 51.91 164 SER A CA 1
ATOM 1288 C C . SER A 1 164 ? 10.661 -8.585 12.062 1.00 51.91 164 SER A C 1
ATOM 1290 O O . SER A 1 164 ? 11.110 -7.621 12.681 1.00 51.91 164 SER A O 1
ATOM 1292 N N . GLU A 1 165 ? 10.818 -8.745 10.753 1.00 63.59 165 GLU A N 1
ATOM 1293 C CA . GLU A 1 165 ? 11.222 -7.658 9.878 1.00 63.59 165 GLU A CA 1
ATOM 1294 C C . GLU A 1 165 ? 10.215 -6.533 10.117 1.00 63.59 165 GLU A C 1
ATOM 1296 O O . GLU A 1 165 ? 8.999 -6.751 10.062 1.00 63.59 165 GLU A O 1
ATOM 1301 N N . ASP A 1 166 ? 10.715 -5.366 10.524 1.00 87.94 166 ASP A N 1
ATOM 1302 C CA . ASP A 1 166 ? 9.868 -4.203 10.728 1.00 87.94 166 ASP A CA 1
ATOM 1303 C C . ASP A 1 166 ? 9.318 -3.813 9.353 1.00 87.94 166 ASP A C 1
ATOM 1305 O O . ASP A 1 166 ? 10.014 -3.244 8.513 1.00 87.94 166 ASP A O 1
ATOM 1309 N N . LEU A 1 167 ? 8.068 -4.201 9.094 1.00 93.88 167 LEU A N 1
ATOM 1310 C CA . LEU A 1 167 ? 7.431 -4.037 7.792 1.00 93.88 167 LEU A CA 1
ATOM 1311 C C . LEU A 1 167 ? 7.290 -2.556 7.411 1.00 93.88 167 LEU A C 1
ATOM 1313 O O . LEU A 1 167 ? 7.273 -2.225 6.224 1.00 93.88 167 LEU A O 1
ATOM 1317 N N . LEU A 1 168 ? 7.202 -1.659 8.401 1.00 94.19 168 LEU A N 1
ATOM 1318 C CA . LEU A 1 168 ? 7.224 -0.221 8.155 1.00 94.19 168 LEU A CA 1
ATOM 1319 C C . LEU A 1 168 ? 8.619 0.217 7.695 1.00 94.19 168 LEU A C 1
ATOM 1321 O O . LEU A 1 168 ? 8.726 0.950 6.711 1.00 94.19 168 LEU A O 1
ATOM 1325 N N . GLU A 1 169 ? 9.676 -0.247 8.366 1.00 93.75 169 GLU A N 1
ATOM 1326 C CA . GLU A 1 169 ? 11.060 0.018 7.953 1.00 93.75 169 GLU A CA 1
ATOM 1327 C C . GLU A 1 169 ? 11.336 -0.527 6.545 1.00 93.75 169 GLU A C 1
ATOM 1329 O O . GLU A 1 169 ? 11.885 0.188 5.704 1.00 93.75 169 GLU A O 1
ATOM 1334 N N . GLU A 1 170 ? 10.899 -1.755 6.249 1.00 95.56 170 GLU A N 1
ATOM 1335 C CA . GLU A 1 170 ? 11.048 -2.364 4.925 1.00 95.56 170 GLU A CA 1
ATOM 1336 C C . GLU A 1 170 ? 10.313 -1.548 3.853 1.00 95.56 170 GLU A C 1
ATOM 1338 O O . GLU A 1 170 ? 10.885 -1.266 2.797 1.00 95.56 170 GLU A O 1
ATOM 1343 N N . LEU A 1 171 ? 9.083 -1.094 4.131 1.00 96.81 171 LEU A N 1
ATOM 1344 C CA . LEU A 1 171 ? 8.340 -0.214 3.231 1.00 96.81 171 LEU A CA 1
ATOM 1345 C C . LEU A 1 171 ? 9.087 1.103 2.987 1.00 96.81 171 LEU A C 1
ATOM 1347 O O . LEU A 1 171 ? 9.279 1.482 1.833 1.00 96.81 171 LEU A O 1
ATOM 1351 N N . LEU A 1 172 ? 9.535 1.798 4.037 1.00 96.06 172 LEU A N 1
ATOM 1352 C CA . LEU A 1 172 ? 10.257 3.069 3.905 1.00 96.06 172 LEU A CA 1
ATOM 1353 C C . LEU A 1 172 ? 11.572 2.902 3.131 1.00 96.06 172 LEU A C 1
ATOM 1355 O O . LEU A 1 172 ? 11.859 3.685 2.222 1.00 96.06 172 LEU A O 1
ATOM 1359 N N . SER A 1 173 ? 12.335 1.854 3.447 1.00 96.00 173 SER A N 1
ATOM 1360 C CA . SER A 1 173 ? 13.566 1.492 2.744 1.00 96.00 173 SER A CA 1
ATOM 1361 C C . SER A 1 173 ? 13.299 1.216 1.264 1.00 96.00 173 SER A C 1
ATOM 1363 O O . SER A 1 173 ? 13.988 1.750 0.391 1.00 96.00 173 SER A O 1
ATOM 1365 N N . ASN A 1 174 ? 12.238 0.466 0.955 1.00 96.56 174 ASN A N 1
ATOM 1366 C CA . ASN A 1 174 ? 11.846 0.161 -0.414 1.00 96.56 174 ASN A CA 1
ATOM 1367 C C . ASN A 1 174 ? 11.412 1.411 -1.197 1.00 96.56 174 ASN A C 1
ATOM 1369 O O . ASN A 1 174 ? 11.810 1.566 -2.349 1.00 96.56 174 ASN A O 1
ATOM 1373 N N . LEU A 1 175 ? 10.670 2.341 -0.586 1.00 97.25 175 LEU A N 1
ATOM 1374 C CA . LEU A 1 175 ? 10.291 3.603 -1.234 1.00 97.25 175 LEU A CA 1
ATOM 1375 C C . LEU A 1 175 ? 11.519 4.442 -1.608 1.00 97.25 175 LEU A C 1
ATOM 1377 O O . LEU A 1 175 ? 11.583 4.975 -2.716 1.00 97.25 175 LEU A O 1
ATOM 1381 N N . ILE A 1 176 ? 12.508 4.529 -0.714 1.00 96.69 176 ILE A N 1
ATOM 1382 C CA . ILE A 1 176 ? 13.780 5.210 -0.995 1.00 96.69 176 ILE A CA 1
ATOM 1383 C C . ILE A 1 176 ? 14.532 4.477 -2.112 1.00 96.69 176 ILE A C 1
ATOM 1385 O O . ILE A 1 176 ? 15.004 5.115 -3.052 1.00 96.69 176 ILE A O 1
ATOM 1389 N N . HIS A 1 177 ? 14.596 3.146 -2.048 1.00 95.19 177 HIS A N 1
ATOM 1390 C CA . HIS A 1 177 ? 15.240 2.321 -3.066 1.00 95.19 177 HIS A CA 1
ATOM 1391 C C . HIS A 1 177 ? 14.611 2.525 -4.449 1.00 95.19 177 HIS A C 1
ATOM 1393 O O . HIS A 1 177 ? 15.337 2.739 -5.415 1.00 95.19 177 HIS A O 1
ATOM 1399 N N . LEU A 1 178 ? 13.277 2.547 -4.552 1.00 94.62 178 LEU A N 1
ATOM 1400 C CA . LEU A 1 178 ? 12.579 2.849 -5.803 1.00 94.62 178 LEU A CA 1
ATOM 1401 C C . LEU A 1 178 ? 13.020 4.199 -6.373 1.00 94.62 178 LEU A C 1
ATOM 1403 O O . LEU A 1 178 ? 13.346 4.280 -7.550 1.00 94.62 178 LEU A O 1
ATOM 1407 N N . ILE A 1 179 ? 13.068 5.243 -5.545 1.00 94.81 179 ILE A N 1
ATOM 1408 C CA . ILE A 1 179 ? 13.402 6.605 -5.986 1.00 94.81 179 ILE A CA 1
ATOM 1409 C C . ILE A 1 179 ? 14.860 6.726 -6.450 1.00 94.81 179 ILE A C 1
ATOM 1411 O O . ILE A 1 179 ? 15.139 7.484 -7.379 1.00 94.81 179 ILE A O 1
ATOM 1415 N N . VAL A 1 180 ? 15.784 6.017 -5.800 1.00 94.94 180 VAL A N 1
ATOM 1416 C CA . VA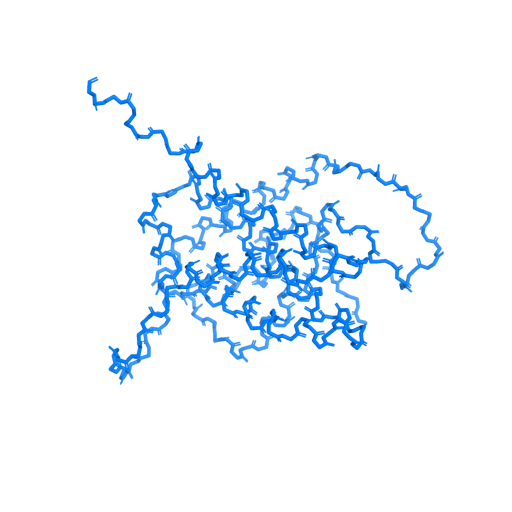L A 1 180 ? 17.226 6.142 -6.065 1.00 94.94 180 VAL A CA 1
ATOM 1417 C C . VAL A 1 180 ? 17.698 5.199 -7.173 1.00 94.94 180 VAL A C 1
ATOM 1419 O O . VAL A 1 180 ? 18.535 5.589 -7.985 1.00 94.94 180 VAL A O 1
ATOM 1422 N N . GLU A 1 181 ? 17.171 3.976 -7.225 1.00 92.06 181 GLU A N 1
ATOM 1423 C CA . GLU A 1 181 ? 17.720 2.899 -8.060 1.00 92.06 181 GLU A CA 1
ATOM 1424 C C . GLU A 1 181 ? 16.923 2.648 -9.345 1.00 92.06 181 GLU A C 1
ATOM 1426 O O . GLU A 1 181 ? 17.471 2.130 -10.322 1.00 92.06 181 GLU A O 1
ATOM 14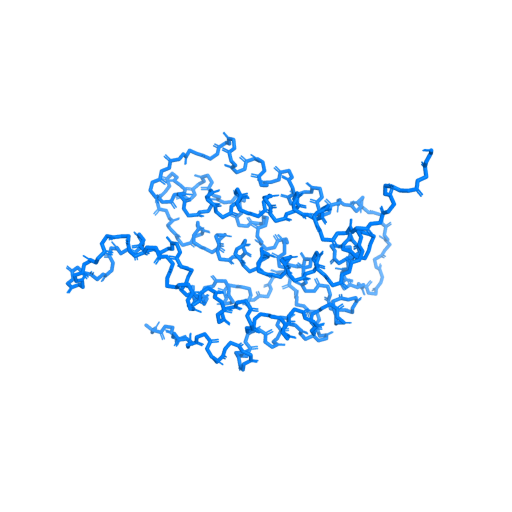31 N N . VAL A 1 182 ? 15.633 3.002 -9.389 1.00 90.38 182 VAL A N 1
ATOM 1432 C CA . VAL A 1 182 ? 14.812 2.791 -10.589 1.00 90.38 182 VAL A CA 1
ATOM 1433 C C . VAL A 1 182 ? 14.967 3.991 -11.527 1.00 90.38 182 VAL A C 1
ATOM 1435 O O . VAL A 1 182 ? 14.691 5.125 -11.133 1.00 90.38 182 VAL A O 1
ATOM 1438 N N . PRO A 1 183 ? 15.371 3.779 -12.794 1.00 89.56 183 PRO A N 1
ATOM 1439 C CA . PRO A 1 183 ? 15.544 4.876 -13.733 1.00 89.56 183 PRO A CA 1
ATOM 1440 C C . PRO A 1 183 ? 14.210 5.563 -14.023 1.00 89.56 183 PRO A C 1
ATOM 1442 O O . PRO A 1 183 ? 13.173 4.912 -14.181 1.00 89.56 183 PRO A O 1
ATOM 1445 N N . LEU A 1 184 ? 14.254 6.888 -14.158 1.00 88.25 184 LEU A N 1
ATOM 1446 C CA . LEU A 1 184 ? 13.105 7.691 -14.557 1.00 88.25 184 LEU A CA 1
ATOM 1447 C C . LEU A 1 184 ? 12.837 7.518 -16.058 1.00 88.25 184 LEU A C 1
ATOM 1449 O O . LEU A 1 184 ? 13.507 8.118 -16.896 1.00 88.25 184 LEU A O 1
ATOM 1453 N N . LEU A 1 185 ? 11.850 6.687 -16.378 1.00 87.62 185 LEU A N 1
ATOM 1454 C CA . LEU A 1 185 ? 11.363 6.392 -17.723 1.00 87.62 185 LEU A CA 1
ATOM 1455 C C . LEU A 1 185 ? 9.853 6.644 -17.771 1.00 87.62 185 LEU A C 1
ATOM 1457 O O . LEU A 1 185 ? 9.191 6.651 -16.734 1.00 87.62 185 LEU A O 1
ATOM 1461 N N . ASP A 1 186 ? 9.276 6.753 -18.967 1.00 82.56 186 ASP A N 1
ATOM 1462 C CA . ASP A 1 186 ? 7.825 6.940 -19.119 1.00 82.56 186 ASP A CA 1
ATOM 1463 C C . ASP A 1 186 ? 7.018 5.822 -18.438 1.00 82.56 186 ASP A C 1
ATOM 1465 O O . ASP A 1 186 ? 5.998 6.077 -17.799 1.00 82.56 186 ASP A O 1
ATOM 1469 N N . ILE A 1 187 ? 7.510 4.581 -18.518 1.00 79.94 187 ILE A N 1
ATOM 1470 C CA . ILE A 1 187 ? 6.856 3.410 -17.920 1.00 79.94 187 ILE A CA 1
ATOM 1471 C C . ILE A 1 187 ? 6.992 3.352 -16.392 1.00 79.94 187 ILE A C 1
ATOM 1473 O O . ILE A 1 187 ? 6.122 2.789 -15.737 1.00 79.94 187 ILE A O 1
ATOM 1477 N N . THR A 1 188 ? 8.042 3.943 -15.810 1.00 88.56 188 THR A N 1
ATOM 1478 C CA . THR A 1 188 ? 8.302 3.944 -14.356 1.00 88.56 188 THR A CA 1
ATOM 1479 C C . THR A 1 188 ? 7.879 5.247 -13.677 1.00 88.56 188 THR A C 1
ATOM 1481 O O . THR A 1 188 ? 7.814 5.306 -12.450 1.00 88.56 188 THR A O 1
ATOM 1484 N N . TYR A 1 189 ? 7.533 6.284 -14.444 1.00 88.69 189 TYR A N 1
ATOM 1485 C CA . TYR A 1 189 ? 7.167 7.601 -13.925 1.00 88.69 189 TYR A CA 1
ATOM 1486 C C . TYR A 1 189 ? 6.065 7.531 -12.864 1.00 88.69 189 TYR A C 1
ATOM 1488 O O . TYR A 1 189 ? 6.195 8.124 -11.795 1.00 88.69 189 TYR A O 1
ATOM 1496 N N . SER A 1 190 ? 4.988 6.785 -13.132 1.00 86.38 190 SER A N 1
ATOM 1497 C CA . SER A 1 190 ? 3.843 6.719 -12.221 1.00 86.38 190 SER A CA 1
ATOM 1498 C C . SER A 1 190 ? 4.200 6.086 -10.877 1.00 86.38 190 SER A C 1
ATOM 1500 O O . SER A 1 190 ? 3.823 6.635 -9.847 1.00 86.38 190 SER A O 1
ATOM 1502 N N . ILE A 1 191 ? 4.944 4.974 -10.862 1.00 89.88 191 ILE A N 1
ATOM 1503 C CA . ILE A 1 191 ? 5.342 4.321 -9.605 1.00 89.88 191 ILE A CA 1
ATOM 1504 C C . ILE A 1 191 ? 6.351 5.168 -8.819 1.00 89.88 191 ILE A C 1
ATOM 1506 O O . ILE A 1 191 ? 6.227 5.280 -7.603 1.00 89.88 191 ILE A O 1
ATOM 1510 N N . LEU A 1 192 ? 7.289 5.831 -9.503 1.00 93.62 192 LEU A N 1
ATOM 1511 C CA . LEU A 1 192 ? 8.250 6.745 -8.879 1.00 93.62 192 LEU A CA 1
ATOM 1512 C C . LEU A 1 192 ? 7.557 7.956 -8.247 1.00 93.62 192 LEU A C 1
ATOM 1514 O O . LEU A 1 192 ? 7.835 8.315 -7.103 1.00 93.62 192 LEU A O 1
ATOM 1518 N N . PHE A 1 193 ? 6.619 8.568 -8.973 1.00 90.38 193 PHE A N 1
ATOM 1519 C CA . PHE A 1 193 ? 5.817 9.671 -8.456 1.00 90.38 193 PHE A CA 1
ATOM 1520 C C . PHE A 1 193 ? 5.000 9.237 -7.235 1.00 90.38 193 PHE A C 1
ATOM 1522 O O . PHE A 1 193 ? 4.989 9.921 -6.211 1.00 90.38 193 PHE A O 1
ATOM 1529 N N . GLU A 1 194 ? 4.352 8.077 -7.318 1.00 91.31 194 GLU A N 1
ATOM 1530 C CA . GLU A 1 194 ? 3.558 7.540 -6.220 1.00 91.31 194 GLU A CA 1
ATOM 1531 C C . GLU A 1 194 ? 4.433 7.253 -4.983 1.00 91.31 194 GLU A C 1
ATOM 1533 O O . GLU A 1 194 ? 4.041 7.619 -3.872 1.00 91.31 194 GLU A O 1
ATOM 1538 N N . ALA A 1 195 ? 5.657 6.739 -5.162 1.00 96.12 195 ALA A N 1
ATOM 1539 C CA . ALA A 1 195 ? 6.625 6.536 -4.081 1.00 96.12 195 ALA A CA 1
ATOM 1540 C C . ALA A 1 195 ? 7.010 7.841 -3.375 1.00 96.12 195 ALA A C 1
ATOM 1542 O O . ALA A 1 195 ? 6.918 7.926 -2.148 1.00 96.1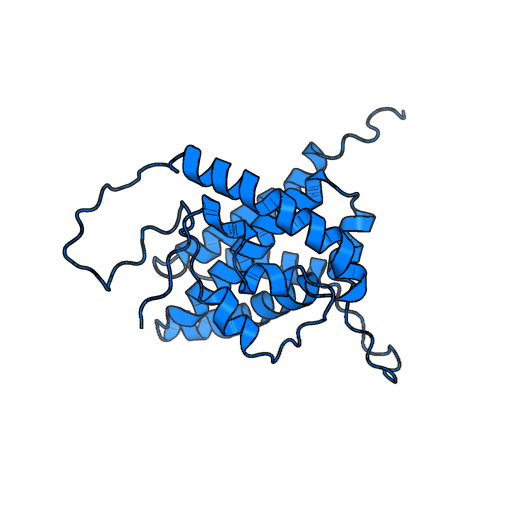2 195 ALA A O 1
ATOM 1543 N N . VAL A 1 196 ? 7.338 8.892 -4.136 1.00 94.56 196 VAL A N 1
ATOM 1544 C CA . VAL A 1 196 ? 7.618 10.225 -3.573 1.00 94.56 196 VAL A CA 1
ATOM 1545 C C . VAL A 1 196 ? 6.411 10.744 -2.793 1.00 94.56 196 VAL A C 1
ATOM 1547 O O . VAL A 1 196 ? 6.555 11.201 -1.661 1.00 94.56 196 VAL A O 1
ATOM 1550 N N . THR A 1 197 ? 5.204 10.653 -3.358 1.00 91.62 197 THR A N 1
ATOM 1551 C CA . THR A 1 197 ? 4.007 11.139 -2.655 1.00 91.62 197 THR A CA 1
ATOM 1552 C C . THR A 1 197 ? 3.672 10.327 -1.406 1.00 91.62 197 THR A C 1
ATOM 1554 O O . THR A 1 197 ? 3.156 10.894 -0.449 1.00 91.62 197 THR A O 1
ATOM 1557 N N . THR A 1 198 ? 3.994 9.033 -1.378 1.00 93.94 198 THR A N 1
ATOM 1558 C CA . THR A 1 198 ? 3.799 8.183 -0.197 1.00 93.94 198 THR A CA 1
ATOM 1559 C C . THR A 1 198 ? 4.762 8.573 0.923 1.00 93.94 198 THR A C 1
ATOM 1561 O O . THR A 1 198 ? 4.326 8.734 2.061 1.00 93.94 198 THR A O 1
ATOM 1564 N N . LEU A 1 199 ? 6.037 8.841 0.609 1.00 94.12 199 LEU A N 1
ATOM 1565 C CA . LEU A 1 199 ? 6.990 9.392 1.584 1.00 94.12 199 LEU A CA 1
ATOM 1566 C C . LEU A 1 199 ? 6.538 10.752 2.126 1.00 94.12 199 LEU A C 1
ATOM 1568 O O . LEU A 1 199 ? 6.627 10.994 3.326 1.00 94.12 199 LEU A O 1
ATOM 1572 N N . LEU A 1 200 ? 6.000 11.627 1.269 1.00 90.94 200 LEU A N 1
ATOM 1573 C CA . LEU A 1 200 ? 5.439 12.904 1.718 1.00 90.94 200 LEU A CA 1
ATOM 1574 C C . LEU A 1 200 ? 4.269 12.710 2.691 1.00 90.94 200 LEU A C 1
ATOM 1576 O O . LEU A 1 200 ? 4.160 13.469 3.649 1.00 90.94 200 LEU A O 1
ATOM 1580 N N . VAL A 1 201 ? 3.416 11.700 2.482 1.00 90.62 201 VAL A N 1
ATOM 1581 C CA . VAL A 1 201 ? 2.334 11.364 3.423 1.00 90.62 201 VAL A CA 1
ATOM 1582 C C . VAL A 1 201 ? 2.911 10.912 4.767 1.00 90.62 201 VAL A C 1
ATOM 1584 O O . VAL A 1 201 ? 2.512 11.467 5.789 1.00 90.62 201 VAL A O 1
ATOM 1587 N N . PHE A 1 202 ? 3.892 10.006 4.783 1.00 87.81 202 PHE A N 1
ATOM 1588 C CA . PHE A 1 202 ? 4.558 9.589 6.024 1.00 87.81 202 PHE A CA 1
ATOM 1589 C C . PHE A 1 202 ? 5.192 10.765 6.773 1.00 87.81 202 PHE A C 1
ATOM 1591 O O . PHE A 1 202 ? 4.919 10.968 7.951 1.00 87.81 202 PHE A O 1
ATOM 1598 N N . PHE A 1 203 ? 5.975 11.601 6.091 1.00 86.00 203 PHE A N 1
ATOM 1599 C CA . PHE A 1 203 ? 6.631 12.744 6.735 1.00 86.00 203 PHE A CA 1
ATOM 1600 C C . PHE A 1 203 ? 5.664 13.875 7.104 1.00 86.00 203 PHE A C 1
ATOM 1602 O O . PHE A 1 203 ? 5.985 14.706 7.950 1.00 86.00 203 PHE A O 1
ATOM 1609 N N . SER A 1 204 ? 4.458 13.896 6.529 1.00 86.19 204 SER A N 1
ATOM 1610 C CA . SER A 1 204 ? 3.407 14.833 6.934 1.00 86.19 204 SER A CA 1
ATOM 1611 C C . SER A 1 204 ? 2.741 14.474 8.264 1.00 86.19 204 SER A C 1
ATOM 1613 O O . SER A 1 204 ? 1.982 15.290 8.776 1.00 86.19 204 SER A O 1
ATOM 1615 N N . TYR A 1 205 ? 3.036 13.307 8.850 1.00 77.62 205 TYR A N 1
ATOM 1616 C CA . TYR A 1 205 ? 2.464 12.851 10.121 1.00 77.62 205 TYR A CA 1
ATOM 1617 C C . TYR A 1 205 ? 2.573 13.902 11.243 1.00 77.62 205 TYR A C 1
ATOM 1619 O O . TYR A 1 205 ? 1.599 14.172 11.948 1.00 77.62 205 TYR A O 1
ATOM 1627 N N . GLN A 1 206 ? 3.717 14.588 11.341 1.00 68.88 206 GLN A N 1
ATOM 1628 C CA . GLN A 1 206 ? 3.955 15.649 12.332 1.00 68.88 206 GLN A CA 1
ATOM 1629 C C . GLN A 1 206 ? 3.027 16.868 12.171 1.00 68.88 206 GLN A C 1
ATOM 1631 O O . GLN A 1 206 ? 2.826 17.621 13.118 1.00 68.88 206 GLN A O 1
ATOM 1636 N N . LEU A 1 207 ? 2.441 17.085 10.987 1.00 62.03 207 LEU A N 1
ATOM 1637 C CA . LEU A 1 207 ? 1.470 18.164 10.766 1.00 62.03 207 LEU A CA 1
ATOM 1638 C C . LEU A 1 207 ? 0.089 17.837 11.349 1.00 62.03 207 LEU A C 1
ATOM 1640 O O . LEU A 1 207 ? -0.698 18.754 11.585 1.00 62.03 207 LEU A O 1
ATOM 1644 N N . PHE A 1 208 ? -0.214 16.553 11.550 1.00 59.97 208 PHE A N 1
ATOM 1645 C CA . PHE A 1 208 ? -1.505 16.084 12.056 1.00 59.97 208 PHE A CA 1
ATOM 1646 C C . PHE A 1 208 ? -1.475 15.796 13.557 1.00 59.97 208 PHE A C 1
ATOM 1648 O O . PHE A 1 208 ? -2.500 15.953 14.217 1.00 59.97 208 PHE A O 1
ATOM 1655 N N . ASN A 1 209 ? -0.299 15.495 14.111 1.00 61.00 209 ASN A N 1
ATOM 1656 C CA . ASN A 1 209 ? -0.122 15.253 15.537 1.00 61.00 209 ASN A CA 1
ATOM 1657 C C . ASN A 1 209 ? 0.475 16.473 16.214 1.00 61.00 209 ASN A C 1
ATOM 1659 O O . ASN A 1 209 ? 1.684 16.686 16.267 1.00 61.00 209 ASN A O 1
ATOM 1663 N N . LYS A 1 210 ? -0.427 17.310 16.718 1.00 57.22 210 LYS A N 1
ATOM 1664 C CA . LYS A 1 210 ? -0.083 18.470 17.524 1.00 57.22 210 LYS A CA 1
ATOM 1665 C C . LYS A 1 210 ? -0.039 18.057 18.994 1.00 57.22 210 LYS A C 1
ATOM 1667 O O . LYS A 1 210 ? -0.912 18.455 19.754 1.00 57.22 210 LYS A O 1
ATOM 1672 N N . GLU A 1 211 ? 0.967 17.284 19.395 1.00 51.88 211 GLU A N 1
ATOM 1673 C CA . GLU A 1 211 ? 1.243 17.060 20.818 1.00 51.88 211 GLU A CA 1
ATOM 1674 C C . GLU A 1 211 ? 2.647 17.543 21.210 1.00 51.88 211 GLU A C 1
ATOM 1676 O O . GLU A 1 211 ? 3.676 17.053 20.753 1.00 51.88 211 GLU A O 1
ATOM 1681 N N . SER A 1 212 ? 2.633 18.542 22.103 1.00 47.34 212 SER A N 1
ATOM 1682 C CA . SER A 1 212 ? 3.713 19.045 22.967 1.00 47.34 212 SER A CA 1
ATOM 1683 C C . SER A 1 212 ? 4.933 19.737 22.335 1.00 47.34 212 SER A C 1
ATOM 1685 O O . SER A 1 212 ? 6.070 19.330 22.529 1.00 47.34 212 SER A O 1
ATOM 1687 N N . SER A 1 213 ? 4.723 20.919 21.748 1.00 46.38 213 SER A N 1
ATOM 1688 C CA . SER A 1 213 ? 5.697 22.024 21.866 1.00 46.38 213 SER A CA 1
ATOM 1689 C C . SER A 1 213 ? 5.317 22.965 23.024 1.00 46.38 213 SER A C 1
ATOM 1691 O O . SER A 1 213 ? 5.296 24.183 22.864 1.00 46.38 213 SER A O 1
ATOM 1693 N N . GLU A 1 214 ? 4.934 22.386 24.163 1.00 48.75 214 GLU A N 1
ATOM 1694 C CA . GLU A 1 214 ? 4.745 23.057 25.457 1.00 48.75 214 GLU A CA 1
ATOM 1695 C C . GLU A 1 214 ? 5.301 22.134 26.547 1.00 48.75 214 GLU A C 1
ATOM 1697 O O . GLU A 1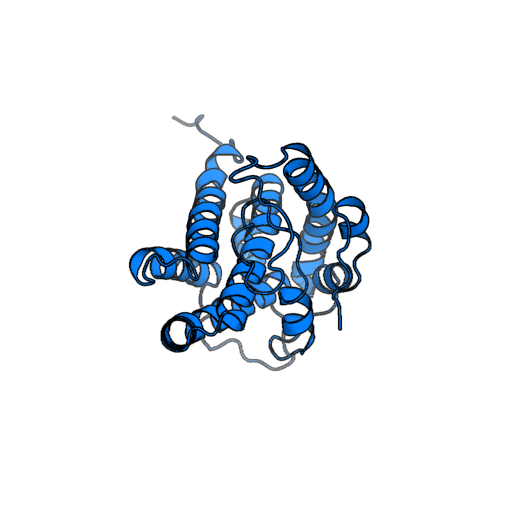 214 ? 4.563 21.488 27.283 1.00 48.75 214 GLU A O 1
ATOM 1702 N N . MET A 1 215 ? 6.624 22.015 26.595 1.00 48.91 215 MET A N 1
ATOM 1703 C CA . MET A 1 215 ? 7.378 21.679 27.802 1.00 48.91 215 MET A CA 1
ATOM 1704 C C . MET A 1 215 ? 8.843 22.033 27.532 1.00 48.91 215 MET A C 1
ATOM 1706 O O . MET A 1 215 ? 9.578 21.231 26.968 1.00 48.91 215 MET A O 1
ATOM 1710 N N . ASP A 1 216 ? 9.178 23.299 27.795 1.00 38.44 216 ASP A N 1
ATOM 1711 C CA . ASP A 1 216 ? 10.404 23.775 28.465 1.00 38.44 216 ASP A CA 1
ATOM 1712 C C . ASP A 1 216 ? 10.350 25.305 28.646 1.00 38.44 216 ASP A C 1
ATOM 1714 O O . ASP A 1 216 ? 10.137 26.033 27.647 1.00 38.44 216 ASP A O 1
#